Protein AF-A0A0V0UTC3-F1 (afdb_monomer_lite)

Secondary structure (DSSP, 8-state):
-HHHHHS--S--HHHHHHHHHHHHHHHHHTSS-HHHHHHHHHHHHHHHHT--SS------HHHHHHHHHHHHHHHHHHHHHHHHHHHHTT-HHHHHHHHHHHHHHHHHTGGG-S-HHHHHHHHHHHHHHHHHHHHHTT-HHHHHHHHHHHHHT--TT-HHHHHHHHHHHHHHHHT-S-HHHHHHHHHHHHHHGGGTTT--SHHHHHHHHHHHHHHHH--S---HHHHHHHHHHHHHHHHHHHHHH--TT-THHHHHHHHHHHHHH--S--S-THHHHHHHHHHHHHHHHHHHT--

Structure (mmCIF, N/CA/C/O backbone):
data_AF-A0A0V0UTC3-F1
#
_entry.id   AF-A0A0V0UTC3-F1
#
loop_
_atom_site.group_PDB
_atom_site.id
_atom_site.type_symbol
_atom_site.label_atom_id
_atom_site.label_alt_id
_atom_site.label_comp_id
_atom_site.label_asym_id
_atom_site.label_entity_id
_atom_site.label_seq_id
_atom_site.pdbx_PDB_ins_code
_atom_site.Cartn_x
_atom_site.Cartn_y
_atom_site.Cartn_z
_atom_site.occupancy
_atom_site.B_iso_or_equiv
_atom_site.auth_seq_id
_atom_site.auth_comp_id
_atom_site.auth_asym_id
_atom_site.auth_atom_id
_atom_site.pdbx_PDB_model_num
ATOM 1 N N . LEU A 1 1 ? 5.619 18.831 -18.303 1.00 48.72 1 LEU A N 1
ATOM 2 C CA . LEU A 1 1 ? 5.087 18.183 -19.528 1.00 48.72 1 LEU A CA 1
ATOM 3 C C . LEU A 1 1 ? 5.649 18.826 -20.796 1.00 48.72 1 LEU A C 1
ATOM 5 O O . LEU A 1 1 ? 6.278 18.120 -21.571 1.00 48.72 1 LEU A O 1
ATOM 9 N N . THR A 1 2 ? 5.525 20.143 -20.979 1.00 36.28 2 THR A N 1
ATOM 10 C CA . THR A 1 2 ? 6.063 20.860 -22.156 1.00 36.28 2 THR A CA 1
ATOM 11 C C . THR A 1 2 ? 7.598 20.949 -22.172 1.00 36.28 2 THR A C 1
ATOM 13 O O . THR A 1 2 ? 8.213 20.720 -23.206 1.00 36.28 2 THR A O 1
ATOM 16 N N . LEU A 1 3 ? 8.238 21.152 -21.013 1.00 37.53 3 LEU A N 1
ATOM 17 C CA . LEU A 1 3 ? 9.706 21.224 -20.890 1.00 37.53 3 LEU A CA 1
ATOM 18 C C . LEU A 1 3 ? 10.438 19.919 -21.260 1.00 37.53 3 LEU A C 1
ATOM 20 O O . LEU A 1 3 ? 11.561 19.967 -21.745 1.00 37.53 3 LEU A O 1
ATOM 24 N N . THR A 1 4 ? 9.799 18.754 -21.111 1.00 44.94 4 THR A N 1
ATOM 25 C CA . THR A 1 4 ? 10.405 17.456 -21.468 1.00 44.94 4 THR A CA 1
ATOM 26 C C . THR A 1 4 ? 10.371 17.189 -22.976 1.00 44.94 4 THR A C 1
ATOM 28 O O . THR A 1 4 ? 11.231 16.481 -23.483 1.00 44.94 4 THR A O 1
ATOM 31 N N . LYS A 1 5 ? 9.413 17.786 -23.704 1.00 44.94 5 LYS A N 1
ATOM 32 C CA . LYS A 1 5 ? 9.336 17.718 -25.174 1.00 44.94 5 LYS A CA 1
ATOM 33 C C . LYS A 1 5 ? 10.326 18.656 -25.871 1.00 44.94 5 LYS A C 1
ATOM 35 O O . LYS A 1 5 ? 10.657 18.414 -27.023 1.00 44.94 5 LYS A O 1
ATOM 40 N N . ILE A 1 6 ? 10.764 19.719 -25.194 1.00 42.28 6 ILE A N 1
ATOM 41 C CA . ILE A 1 6 ? 11.551 20.799 -25.808 1.00 42.28 6 ILE A CA 1
ATOM 42 C C . ILE A 1 6 ? 13.066 20.549 -25.730 1.00 42.28 6 ILE A C 1
ATOM 44 O O . ILE A 1 6 ? 13.800 21.125 -26.524 1.00 42.28 6 ILE A O 1
ATOM 48 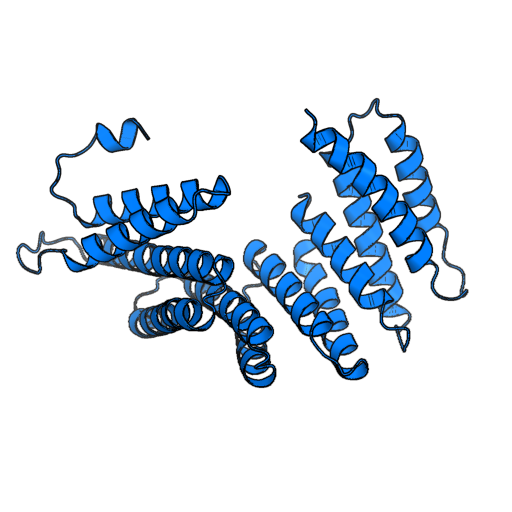N N . LEU A 1 7 ? 13.561 19.681 -24.837 1.00 38.34 7 LEU A N 1
ATOM 49 C CA . LEU A 1 7 ? 14.991 19.702 -24.507 1.00 38.34 7 LEU A CA 1
ATOM 50 C C . LEU A 1 7 ? 15.914 18.703 -25.215 1.00 38.34 7 LEU A C 1
ATOM 52 O O . LEU A 1 7 ? 17.083 19.042 -25.320 1.00 38.34 7 LEU A O 1
ATOM 56 N N . TYR A 1 8 ? 15.488 17.550 -25.751 1.00 46.03 8 TYR A N 1
ATOM 57 C CA . TYR A 1 8 ? 16.454 16.650 -26.414 1.00 46.03 8 TYR A CA 1
ATOM 58 C C . TYR A 1 8 ? 15.864 15.792 -27.537 1.00 46.03 8 TYR A C 1
ATOM 60 O O . TYR A 1 8 ? 14.824 15.152 -27.387 1.00 46.03 8 TYR A O 1
ATOM 68 N N . GLY A 1 9 ? 16.579 15.751 -28.665 1.00 41.28 9 GLY A N 1
ATOM 69 C CA . GLY A 1 9 ? 16.286 14.870 -29.789 1.00 41.28 9 GLY A CA 1
ATOM 70 C C . GLY A 1 9 ? 16.450 13.401 -29.403 1.00 41.28 9 GLY A C 1
ATOM 71 O O . GLY A 1 9 ? 17.549 12.982 -29.082 1.00 41.28 9 GLY A O 1
ATOM 72 N N . TYR A 1 10 ? 15.342 12.660 -29.403 1.00 46.03 10 TYR A N 1
ATOM 73 C CA . TYR A 1 10 ? 15.115 11.239 -29.739 1.00 46.03 10 TYR A CA 1
ATOM 74 C C . TYR A 1 10 ? 16.194 10.130 -29.582 1.00 46.03 10 TYR A C 1
ATOM 76 O O . TYR A 1 10 ? 15.932 9.014 -30.021 1.00 46.03 10 TYR A O 1
ATOM 84 N N . THR A 1 11 ? 17.351 10.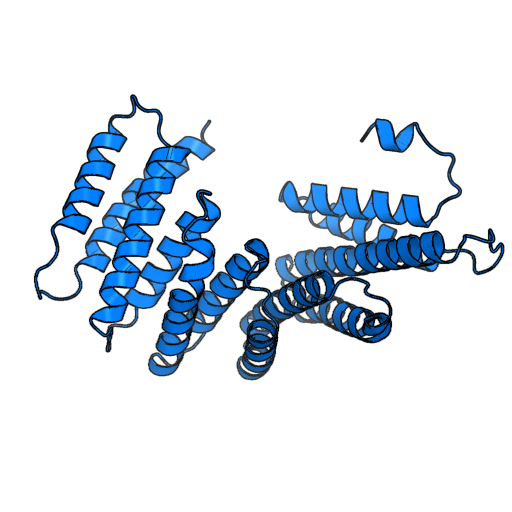317 -28.940 1.00 55.38 11 THR A N 1
ATOM 85 C CA . THR A 1 11 ? 18.435 9.306 -28.930 1.00 55.38 11 THR A CA 1
ATOM 86 C C . THR A 1 11 ? 18.783 8.726 -27.558 1.00 55.38 11 THR A C 1
ATOM 88 O O . THR A 1 11 ? 19.456 7.699 -27.500 1.00 55.38 11 THR A O 1
ATOM 91 N N . ASN A 1 12 ? 18.294 9.289 -26.446 1.00 73.06 12 ASN A N 1
ATOM 92 C CA . ASN A 1 12 ? 18.541 8.727 -25.112 1.00 73.06 12 ASN A CA 1
ATOM 93 C C . ASN A 1 12 ? 17.351 7.881 -24.624 1.00 73.06 12 ASN A C 1
ATOM 95 O O . ASN A 1 12 ? 16.388 8.390 -24.045 1.00 73.06 12 ASN A O 1
ATOM 99 N N . THR A 1 13 ? 17.428 6.565 -24.833 1.00 77.56 13 THR A N 1
ATOM 100 C CA . THR A 1 13 ? 16.394 5.604 -24.409 1.00 77.56 13 THR A CA 1
ATOM 101 C C . THR A 1 13 ? 16.192 5.562 -22.891 1.00 77.56 13 THR A C 1
ATOM 103 O O . THR A 1 13 ? 15.078 5.291 -22.446 1.00 77.56 13 THR A O 1
ATOM 106 N N . THR A 1 14 ? 17.207 5.904 -22.084 1.00 79.94 14 THR A N 1
ATOM 107 C CA . THR A 1 14 ? 17.044 6.026 -20.621 1.00 79.94 14 THR A CA 1
ATOM 108 C C . THR A 1 14 ? 16.115 7.192 -20.287 1.00 79.94 14 THR A C 1
ATOM 110 O O . THR A 1 14 ? 15.184 7.030 -19.502 1.00 79.94 14 THR A O 1
ATOM 113 N N . LEU A 1 15 ? 16.303 8.348 -20.931 1.00 81.38 15 LEU A N 1
ATOM 114 C CA . LEU A 1 15 ? 15.451 9.519 -20.712 1.00 81.38 15 LEU A CA 1
ATOM 115 C C . LEU A 1 15 ? 14.003 9.265 -21.157 1.00 81.38 15 LEU A C 1
ATOM 117 O O . LEU A 1 15 ? 13.067 9.655 -20.460 1.00 81.38 15 LEU A O 1
ATOM 121 N N . LEU A 1 16 ? 13.812 8.567 -22.281 1.00 85.56 16 LEU A N 1
ATOM 122 C CA . LEU A 1 16 ? 12.483 8.140 -22.730 1.00 85.56 16 LEU A CA 1
ATOM 123 C C . LEU A 1 16 ? 11.826 7.195 -21.716 1.00 85.56 16 LEU A C 1
ATOM 125 O O . LEU A 1 16 ? 10.659 7.385 -21.372 1.00 85.56 16 LEU A O 1
ATOM 129 N N . ALA A 1 17 ? 12.574 6.230 -21.175 1.00 90.38 17 ALA A N 1
ATOM 130 C CA . ALA A 1 17 ? 12.063 5.335 -20.142 1.00 90.38 17 ALA A CA 1
ATOM 131 C C . ALA A 1 17 ? 11.634 6.102 -18.878 1.00 90.38 17 ALA A C 1
ATOM 133 O O . ALA A 1 17 ? 10.538 5.880 -18.362 1.00 90.38 17 ALA A O 1
ATOM 134 N N . VAL A 1 18 ? 12.453 7.058 -18.424 1.00 90.50 18 VAL A N 1
ATOM 135 C CA . VAL A 1 18 ? 12.128 7.951 -17.298 1.00 90.50 18 VAL A CA 1
ATOM 136 C C . VAL A 1 18 ? 10.852 8.740 -17.586 1.00 90.50 18 VAL A C 1
ATOM 138 O O . VAL A 1 18 ? 9.951 8.776 -16.749 1.00 90.50 18 VAL A O 1
ATOM 141 N N . HIS A 1 19 ? 10.736 9.329 -18.779 1.00 90.69 19 HIS A N 1
ATOM 142 C CA . HIS A 1 19 ? 9.566 10.109 -19.173 1.00 90.69 19 HIS A CA 1
ATOM 143 C C . HIS A 1 19 ? 8.277 9.280 -19.132 1.00 90.69 19 HIS A C 1
ATOM 145 O O . HIS A 1 19 ? 7.287 9.694 -18.527 1.00 90.69 19 HIS A O 1
ATOM 151 N N . HIS A 1 20 ? 8.296 8.087 -19.726 1.00 94.12 20 HIS A N 1
ATOM 152 C CA . HIS A 1 20 ? 7.152 7.181 -19.707 1.00 94.12 20 HIS A CA 1
ATOM 153 C C . HIS A 1 20 ? 6.798 6.734 -18.280 1.00 94.12 20 HIS A C 1
ATOM 155 O O . HIS A 1 20 ? 5.624 6.744 -17.915 1.00 94.12 20 HIS A O 1
ATOM 161 N N . CYS A 1 21 ? 7.786 6.439 -17.435 1.00 95.19 21 CYS A N 1
ATOM 162 C CA . CYS A 1 21 ? 7.548 6.091 -16.033 1.00 95.19 21 CYS A CA 1
ATOM 163 C C . CYS A 1 21 ? 6.898 7.246 -15.250 1.00 95.19 21 CYS A C 1
ATOM 165 O O . CYS A 1 21 ? 5.941 7.039 -14.503 1.00 95.19 21 CYS A O 1
ATOM 167 N N . MET A 1 22 ? 7.345 8.486 -15.479 1.00 94.69 22 MET A N 1
ATOM 168 C CA . MET A 1 22 ? 6.729 9.677 -14.884 1.00 94.69 22 MET A CA 1
ATOM 169 C C . MET A 1 22 ? 5.272 9.858 -15.327 1.00 94.69 22 MET A C 1
ATOM 171 O O . MET A 1 22 ? 4.418 10.155 -14.491 1.00 94.69 22 MET A O 1
ATOM 175 N N . LEU A 1 23 ? 4.966 9.666 -16.615 1.00 93.81 23 LEU A N 1
ATOM 176 C CA . LEU A 1 23 ? 3.588 9.729 -17.116 1.00 93.81 23 LEU A CA 1
ATOM 177 C C . LEU A 1 23 ? 2.711 8.647 -16.483 1.00 93.81 23 LEU A C 1
ATOM 179 O O . LEU A 1 23 ? 1.618 8.954 -16.012 1.00 93.81 23 LEU A O 1
ATOM 183 N N . ALA A 1 24 ? 3.210 7.412 -16.391 1.00 95.44 24 ALA A N 1
ATOM 184 C CA . ALA A 1 24 ? 2.493 6.317 -15.747 1.00 95.44 24 ALA A CA 1
ATOM 185 C C . ALA A 1 24 ? 2.139 6.645 -14.285 1.00 95.44 24 ALA A C 1
ATOM 187 O O . ALA A 1 24 ? 0.997 6.440 -13.868 1.00 95.44 24 ALA A O 1
ATOM 188 N N . ARG A 1 25 ? 3.085 7.227 -13.533 1.00 94.00 25 ARG A N 1
ATOM 189 C CA . ARG A 1 25 ? 2.882 7.688 -12.150 1.00 94.00 25 ARG A CA 1
ATO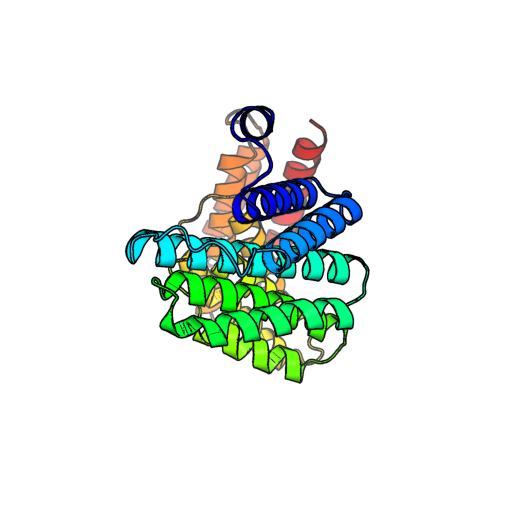M 190 C C . ARG A 1 25 ? 1.820 8.782 -12.051 1.00 94.00 25 ARG A C 1
ATOM 192 O O . ARG A 1 25 ? 0.986 8.743 -11.150 1.00 94.00 25 ARG A O 1
ATOM 199 N N . ILE A 1 26 ? 1.854 9.768 -12.950 1.00 92.38 26 ILE A N 1
ATOM 200 C CA . ILE A 1 26 ? 0.865 10.855 -12.977 1.00 92.38 26 ILE A CA 1
ATOM 201 C C . ILE A 1 26 ? -0.527 10.285 -13.255 1.00 92.38 26 ILE A C 1
ATOM 203 O O . ILE A 1 26 ? -1.455 10.563 -12.499 1.00 92.38 26 ILE A O 1
ATOM 207 N N . TYR A 1 27 ? -0.669 9.442 -14.279 1.00 92.75 27 TYR A N 1
ATOM 208 C CA . TYR A 1 27 ? -1.952 8.823 -14.611 1.00 92.75 27 TYR A CA 1
ATOM 209 C C . TYR A 1 27 ? -2.484 7.929 -13.495 1.00 92.75 27 TYR A C 1
ATOM 211 O O . TYR A 1 27 ? -3.679 7.964 -13.210 1.00 92.75 27 TYR A O 1
ATOM 219 N N . TRP A 1 28 ? -1.601 7.223 -12.787 1.00 93.00 28 TRP A N 1
ATOM 220 C CA . TRP A 1 28 ? -1.997 6.428 -11.628 1.00 93.00 28 TRP A CA 1
ATOM 221 C C . TRP A 1 28 ? -2.609 7.297 -10.522 1.00 93.00 28 TRP A C 1
ATOM 223 O O . TRP A 1 28 ? -3.646 6.956 -9.955 1.00 93.00 28 TRP A O 1
ATOM 233 N N . LYS A 1 29 ? -2.009 8.464 -10.254 1.00 89.62 29 LYS A N 1
ATOM 234 C CA . LYS A 1 29 ? -2.506 9.407 -9.241 1.00 89.62 29 LYS A CA 1
ATOM 235 C C . LYS A 1 29 ? -3.833 10.067 -9.614 1.00 89.62 29 LYS A C 1
ATOM 237 O O . LYS A 1 29 ? -4.601 10.393 -8.714 1.00 89.62 29 LYS A O 1
ATOM 242 N N . LEU A 1 30 ? -4.110 10.260 -10.904 1.00 86.38 30 LEU A N 1
ATOM 243 C CA . LEU A 1 30 ? -5.317 10.955 -11.366 1.00 86.38 30 LEU A CA 1
ATOM 244 C C . LEU A 1 30 ? -6.612 10.130 -11.243 1.00 86.38 30 LEU A C 1
ATOM 246 O O . LEU A 1 30 ? -7.679 10.707 -11.415 1.00 86.38 30 LEU A O 1
ATOM 250 N N . LYS A 1 31 ? -6.530 8.844 -10.851 1.00 70.38 31 LYS A N 1
ATOM 251 C CA . LYS A 1 31 ? -7.647 7.879 -10.732 1.00 70.38 31 LYS A CA 1
ATOM 252 C C . LYS A 1 31 ? -8.383 7.675 -12.081 1.00 70.38 31 LYS A C 1
ATOM 254 O O . LYS A 1 31 ? -8.480 8.568 -12.908 1.00 70.38 31 LYS A O 1
ATOM 259 N N . ASN A 1 32 ? -8.870 6.464 -12.360 1.00 73.56 32 ASN A N 1
ATOM 260 C CA . ASN A 1 32 ? -9.560 6.087 -13.619 1.00 73.56 32 ASN A CA 1
ATOM 261 C C . ASN A 1 32 ? -8.728 6.069 -14.924 1.00 73.56 32 ASN A C 1
ATOM 263 O O . ASN A 1 32 ? -9.299 5.884 -15.996 1.00 73.56 32 ASN A O 1
ATOM 267 N N . LEU A 1 33 ? -7.397 6.188 -14.869 1.00 86.81 33 LEU A N 1
ATOM 268 C CA . LEU A 1 33 ? -6.515 6.105 -16.050 1.00 86.81 33 LEU A CA 1
ATOM 269 C C . LEU A 1 33 ? -5.623 4.852 -16.039 1.00 86.81 33 LEU A C 1
ATOM 271 O O . LEU A 1 33 ? -4.476 4.877 -16.483 1.00 86.81 33 LEU A O 1
ATOM 275 N N . SER A 1 34 ? -6.152 3.736 -15.523 1.00 88.00 34 SER A N 1
ATOM 276 C CA . SER A 1 34 ? -5.403 2.485 -15.333 1.00 88.00 34 SER A CA 1
ATOM 277 C C . SER A 1 34 ? -4.799 1.934 -16.631 1.00 88.00 34 SER A C 1
ATOM 279 O O . SER A 1 34 ? -3.684 1.411 -16.615 1.00 88.00 34 SER A O 1
ATOM 281 N N . ASN A 1 35 ? -5.494 2.086 -17.764 1.00 91.25 35 ASN A N 1
ATOM 282 C CA . ASN A 1 35 ? -4.985 1.650 -19.068 1.00 91.25 35 ASN A CA 1
ATOM 283 C C . ASN A 1 35 ? -3.758 2.475 -19.482 1.00 91.25 35 ASN A C 1
ATOM 285 O O . ASN A 1 35 ? -2.705 1.906 -19.757 1.00 91.25 35 ASN A O 1
ATOM 289 N N . GLN A 1 36 ? -3.848 3.805 -19.401 1.00 94.12 36 GLN A N 1
ATOM 290 C CA . GLN A 1 36 ? -2.746 4.716 -19.712 1.00 94.12 36 GLN A CA 1
ATOM 291 C C . GLN A 1 36 ? -1.559 4.506 -18.766 1.00 94.12 36 GLN A C 1
ATOM 293 O O . GLN A 1 36 ? -0.410 4.496 -19.209 1.00 94.12 36 GLN A O 1
ATOM 298 N N . THR A 1 37 ? -1.810 4.280 -17.472 1.00 95.25 37 THR A N 1
ATOM 299 C CA . THR A 1 37 ? -0.761 3.887 -16.521 1.00 95.25 37 THR A CA 1
ATOM 300 C C . THR A 1 37 ? -0.029 2.637 -17.002 1.00 95.25 37 THR A C 1
ATOM 302 O O . THR A 1 37 ? 1.203 2.621 -17.030 1.00 95.25 37 THR A O 1
ATOM 305 N N . CYS A 1 38 ? -0.767 1.601 -17.410 1.00 94.94 38 CYS A N 1
ATOM 306 C CA . CYS A 1 38 ? -0.180 0.346 -17.866 1.00 94.94 38 CYS A CA 1
ATOM 307 C C . CYS A 1 38 ? 0.625 0.520 -19.160 1.00 94.94 38 CYS A C 1
ATOM 309 O O . CYS A 1 38 ? 1.747 0.022 -19.245 1.00 94.94 38 CYS A O 1
ATOM 311 N N . ASP A 1 39 ? 0.086 1.248 -20.138 1.00 95.69 39 ASP A N 1
ATOM 312 C CA . ASP A 1 39 ? 0.725 1.472 -21.438 1.00 95.69 39 ASP A CA 1
ATOM 313 C C . ASP A 1 39 ? 2.044 2.230 -21.285 1.00 95.69 39 ASP A C 1
ATOM 315 O O . ASP A 1 39 ? 3.083 1.800 -21.794 1.00 95.69 39 ASP A O 1
ATOM 319 N N . HIS A 1 40 ? 2.043 3.311 -20.502 1.00 96.56 40 HIS A N 1
ATOM 320 C CA . HIS A 1 40 ? 3.256 4.077 -20.247 1.00 96.56 40 HIS A CA 1
ATOM 321 C C . HIS A 1 40 ? 4.278 3.292 -19.414 1.00 96.56 40 HIS A C 1
ATOM 323 O O . HIS A 1 40 ? 5.463 3.316 -19.739 1.00 96.56 40 HIS A O 1
ATOM 329 N N . ALA A 1 41 ? 3.857 2.534 -18.400 1.00 96.94 41 ALA A N 1
ATOM 330 C CA . ALA A 1 41 ? 4.785 1.715 -17.621 1.00 96.94 41 ALA A CA 1
ATOM 331 C C . ALA A 1 41 ? 5.398 0.570 -18.457 1.00 96.94 41 ALA A C 1
ATOM 333 O O . ALA A 1 41 ? 6.589 0.276 -18.338 1.00 96.94 41 ALA A O 1
ATOM 334 N N . LYS A 1 42 ? 4.626 -0.051 -19.360 1.00 96.44 42 LYS A N 1
ATOM 335 C CA . LYS A 1 42 ? 5.141 -1.049 -20.315 1.00 96.44 42 LYS A CA 1
ATOM 336 C C . LYS A 1 42 ? 6.128 -0.429 -21.301 1.00 96.44 42 LYS A C 1
ATOM 338 O O . LYS A 1 42 ? 7.193 -1.003 -21.518 1.00 96.44 42 LYS A O 1
ATOM 343 N N . ALA A 1 43 ? 5.809 0.744 -21.847 1.00 94.56 43 ALA A N 1
ATOM 344 C CA . ALA A 1 43 ? 6.702 1.472 -22.743 1.00 94.56 43 ALA A CA 1
ATOM 345 C C . ALA A 1 43 ? 8.029 1.828 -22.053 1.00 94.56 43 ALA A C 1
ATOM 347 O O . ALA A 1 43 ? 9.093 1.620 -22.633 1.00 94.56 43 ALA A O 1
ATOM 348 N N . ALA A 1 44 ? 7.995 2.273 -20.791 1.00 94.31 44 ALA A N 1
ATOM 349 C CA . ALA A 1 44 ? 9.206 2.528 -20.011 1.00 94.31 44 ALA A CA 1
ATOM 350 C C . ALA A 1 44 ? 10.102 1.281 -19.909 1.00 94.31 44 ALA A C 1
ATOM 352 O O . ALA A 1 44 ? 11.295 1.353 -20.206 1.00 94.31 44 ALA A O 1
ATOM 353 N N . LEU A 1 45 ? 9.526 0.119 -19.575 1.00 94.75 45 LEU A N 1
ATOM 354 C CA . LEU A 1 45 ? 10.265 -1.148 -19.548 1.00 94.75 45 LEU A CA 1
ATOM 355 C C . LEU A 1 45 ? 10.817 -1.535 -20.926 1.00 94.75 45 LEU A C 1
ATOM 357 O O . LEU A 1 45 ? 11.941 -2.026 -21.014 1.00 94.75 45 LEU A O 1
ATOM 361 N N . GLN A 1 46 ? 10.059 -1.299 -21.997 1.00 92.69 46 GLN A N 1
ATOM 362 C CA . GLN A 1 46 ? 10.502 -1.578 -23.361 1.00 92.69 46 GLN A CA 1
ATOM 363 C C . GLN A 1 46 ? 11.710 -0.713 -23.746 1.00 92.69 46 GLN A C 1
ATOM 365 O O . GLN A 1 46 ? 12.698 -1.242 -24.253 1.00 92.69 46 GLN A O 1
ATOM 370 N N . TYR A 1 47 ? 11.698 0.586 -23.441 1.00 88.62 47 TYR A N 1
ATOM 371 C CA . TYR A 1 47 ? 12.839 1.464 -23.717 1.00 88.62 47 TYR A CA 1
ATOM 372 C C . TYR A 1 47 ? 14.104 1.064 -22.951 1.00 88.62 47 TYR A C 1
ATOM 374 O O . TYR A 1 47 ? 15.198 1.161 -23.505 1.00 88.62 47 TYR A O 1
ATOM 382 N N . LEU A 1 48 ? 13.968 0.531 -21.731 1.00 86.12 48 LEU A N 1
ATOM 383 C CA . LEU A 1 48 ? 15.102 -0.046 -21.003 1.00 86.12 48 LEU A CA 1
ATOM 384 C C . LEU A 1 48 ? 15.660 -1.310 -21.680 1.00 86.12 48 LEU A C 1
ATOM 386 O O . LEU A 1 48 ? 16.852 -1.575 -21.586 1.00 86.12 48 LEU A O 1
ATOM 390 N N . THR A 1 49 ? 14.840 -2.089 -22.391 1.00 81.62 49 THR A N 1
ATOM 391 C CA . THR A 1 49 ? 15.331 -3.251 -23.161 1.00 81.62 49 THR A CA 1
ATOM 392 C C . THR A 1 49 ? 15.947 -2.882 -24.511 1.00 81.62 49 THR A C 1
ATOM 394 O O . THR A 1 49 ? 16.747 -3.647 -25.039 1.00 81.62 49 THR A O 1
ATOM 397 N N . LEU A 1 50 ? 15.600 -1.712 -25.057 1.00 68.69 50 LEU A N 1
ATOM 398 C CA . LEU A 1 50 ? 16.100 -1.195 -26.336 1.00 68.69 50 LEU A CA 1
ATOM 399 C C . LEU A 1 50 ? 17.409 -0.400 -26.201 1.00 68.69 50 LEU A C 1
ATOM 401 O O . LEU A 1 50 ? 17.887 0.156 -27.189 1.00 68.69 50 LEU A O 1
ATOM 405 N N . LEU A 1 51 ? 17.987 -0.317 -24.997 1.00 60.84 51 LEU A N 1
ATOM 406 C CA . LEU A 1 51 ? 19.294 0.298 -24.779 1.00 60.84 51 LEU A CA 1
ATOM 407 C C . LEU A 1 51 ? 20.331 -0.370 -25.698 1.00 60.84 51 LEU A C 1
ATOM 409 O O . LEU A 1 51 ? 20.535 -1.584 -25.602 1.00 60.84 51 LEU A O 1
ATOM 413 N N . PRO A 1 52 ? 20.979 0.385 -26.603 1.00 51.06 52 PRO A N 1
ATOM 414 C CA . PRO A 1 52 ? 21.943 -0.200 -27.510 1.00 51.06 52 PRO A CA 1
ATOM 415 C C . PRO A 1 52 ? 23.104 -0.775 -26.696 1.00 51.06 52 PRO A C 1
ATOM 417 O O . PRO A 1 52 ? 23.803 -0.067 -25.979 1.00 51.06 52 PRO A O 1
ATOM 420 N N . THR A 1 53 ? 23.372 -2.068 -26.872 1.00 47.69 53 THR A N 1
ATOM 421 C CA . THR A 1 53 ? 24.602 -2.730 -26.405 1.00 47.69 53 THR A CA 1
ATOM 422 C C . THR A 1 53 ? 25.856 -2.218 -27.128 1.00 47.69 53 THR A C 1
ATOM 424 O O . THR A 1 53 ? 26.954 -2.719 -26.892 1.00 47.69 53 THR A O 1
ATOM 427 N N . LYS A 1 54 ? 25.717 -1.262 -28.056 1.00 38.38 54 LYS A N 1
ATOM 428 C CA . LYS A 1 54 ? 26.777 -0.782 -28.944 1.00 38.38 54 LYS A CA 1
ATOM 429 C C . LYS A 1 54 ? 26.825 0.741 -28.947 1.00 38.38 54 LYS A C 1
ATOM 431 O O . LYS A 1 54 ? 25.844 1.395 -29.276 1.00 38.38 54 LYS A O 1
ATOM 436 N N . GLY A 1 55 ? 28.000 1.262 -28.605 1.00 46.00 55 GLY A N 1
ATOM 437 C CA . GLY A 1 55 ? 28.266 2.687 -28.432 1.00 46.00 55 GLY A CA 1
ATOM 438 C C . GLY A 1 55 ? 28.412 3.051 -26.960 1.00 46.00 55 GLY A C 1
ATOM 439 O O . GLY A 1 55 ? 27.639 3.850 -26.447 1.00 46.00 55 GLY A O 1
ATOM 440 N N . LYS A 1 56 ? 29.389 2.447 -26.265 1.00 48.50 56 LYS A N 1
ATOM 441 C CA . LYS A 1 56 ? 29.844 2.960 -24.968 1.00 48.50 56 LYS A CA 1
ATOM 442 C C . LYS A 1 56 ? 30.381 4.373 -25.207 1.00 48.50 56 LYS A C 1
ATOM 444 O O . LYS A 1 56 ? 31.546 4.529 -25.561 1.00 48.50 56 LYS A O 1
ATOM 449 N N . LEU A 1 57 ? 29.546 5.391 -25.012 1.00 54.00 57 LEU A N 1
ATOM 450 C CA . LEU A 1 57 ? 30.056 6.633 -24.446 1.00 54.00 57 LEU A CA 1
ATOM 451 C C . LEU A 1 57 ? 30.826 6.195 -23.198 1.00 54.00 57 LEU A C 1
ATOM 453 O O . LEU A 1 57 ? 30.272 5.480 -22.360 1.00 54.00 57 LEU A O 1
ATOM 457 N N . GLN A 1 58 ? 32.129 6.472 -23.153 1.00 57.53 58 GLN A N 1
ATOM 458 C CA . GLN A 1 58 ? 32.931 6.220 -21.961 1.00 57.53 58 GLN A CA 1
ATOM 459 C C . GLN A 1 58 ? 32.473 7.219 -20.902 1.00 57.53 58 GLN A C 1
ATOM 461 O O . GLN A 1 58 ? 33.073 8.273 -20.736 1.00 57.53 58 GLN A O 1
ATOM 466 N N . LEU A 1 59 ? 31.352 6.903 -20.258 1.00 64.50 59 LEU A N 1
ATOM 467 C CA . LEU A 1 59 ? 30.936 7.555 -19.033 1.00 64.50 59 LEU A CA 1
ATOM 468 C C . LEU A 1 59 ? 31.994 7.260 -17.984 1.00 64.50 59 LEU A C 1
ATOM 470 O O . LEU A 1 59 ? 32.567 6.158 -17.948 1.00 64.50 59 LEU A O 1
ATOM 474 N N . ASP A 1 60 ? 32.247 8.235 -17.125 1.00 77.00 60 ASP A N 1
ATOM 475 C CA . ASP A 1 60 ? 33.060 7.951 -15.961 1.00 77.00 60 ASP A CA 1
ATOM 476 C C . ASP A 1 60 ? 32.335 6.949 -15.038 1.00 77.00 60 ASP A C 1
ATOM 478 O O . ASP A 1 60 ? 31.153 6.607 -15.190 1.00 77.00 60 ASP A O 1
ATOM 482 N N . LYS A 1 61 ? 33.068 6.409 -14.064 1.00 78.62 61 LYS A N 1
ATOM 483 C CA . LYS A 1 61 ? 32.523 5.387 -13.166 1.00 78.62 61 LYS A CA 1
ATOM 484 C C . LYS A 1 61 ? 31.338 5.908 -12.339 1.00 78.62 61 LYS A C 1
ATOM 486 O O . LYS A 1 61 ? 30.472 5.109 -11.989 1.00 78.62 61 LYS A O 1
ATOM 491 N N . SER A 1 62 ? 31.305 7.200 -12.013 1.00 79.19 62 SER A N 1
ATOM 492 C CA . SER A 1 62 ? 30.243 7.820 -11.217 1.00 79.19 62 SER A CA 1
ATOM 493 C C . SER A 1 62 ? 28.960 7.956 -12.037 1.00 79.19 62 SER A C 1
ATOM 495 O O . SER A 1 62 ? 27.906 7.480 -11.616 1.00 79.19 62 SER A O 1
ATOM 497 N N . GLU A 1 63 ? 29.068 8.502 -13.246 1.00 76.25 63 GLU A N 1
ATOM 498 C CA . GLU A 1 63 ? 27.973 8.653 -14.206 1.00 76.25 63 GLU A CA 1
ATOM 499 C C . GLU A 1 63 ? 27.358 7.297 -14.573 1.00 76.25 63 GLU A C 1
ATOM 501 O O . GLU A 1 63 ? 26.136 7.149 -14.646 1.00 76.25 63 GLU A O 1
ATOM 506 N N . GLN A 1 64 ? 28.187 6.261 -14.728 1.00 76.69 64 GLN A N 1
ATOM 507 C CA . GLN A 1 64 ? 27.704 4.907 -14.991 1.00 76.69 64 GLN A CA 1
ATOM 508 C C . GLN A 1 64 ? 26.908 4.327 -13.809 1.00 76.69 64 GLN A C 1
ATOM 510 O O . GLN A 1 64 ? 25.913 3.627 -14.021 1.00 76.69 64 GLN A O 1
ATOM 515 N N . ILE A 1 65 ? 27.335 4.585 -12.567 1.00 78.88 65 ILE A N 1
ATOM 516 C CA . ILE A 1 65 ? 26.611 4.150 -11.361 1.00 78.88 65 ILE A CA 1
ATOM 517 C C . ILE A 1 65 ? 25.264 4.869 -11.273 1.00 78.88 65 ILE A C 1
ATOM 519 O O . ILE A 1 65 ? 24.242 4.219 -11.045 1.00 78.88 65 ILE A O 1
ATOM 523 N N . GLU A 1 66 ? 25.247 6.182 -11.495 1.00 79.94 66 GLU A N 1
ATOM 524 C CA . GLU A 1 66 ? 24.028 6.988 -11.462 1.00 79.94 66 GLU A CA 1
ATOM 525 C C . GLU A 1 66 ? 23.028 6.546 -12.538 1.00 79.94 66 GLU A C 1
ATOM 527 O O . GLU A 1 66 ? 21.855 6.303 -12.237 1.00 79.94 66 GLU A O 1
ATOM 532 N N . GLN A 1 67 ? 23.495 6.331 -13.770 1.00 79.88 67 GLN A N 1
ATOM 533 C CA . GLN A 1 67 ? 22.654 5.842 -14.858 1.00 79.88 67 GLN A CA 1
ATOM 534 C C . GLN A 1 67 ? 22.064 4.459 -14.544 1.00 79.88 67 GLN A C 1
ATOM 536 O O . GLN A 1 67 ? 20.864 4.239 -14.728 1.00 79.88 67 GLN A O 1
ATOM 541 N N . ASN A 1 68 ? 22.875 3.529 -14.029 1.00 81.38 68 ASN A N 1
ATOM 542 C CA . ASN A 1 68 ? 22.406 2.196 -13.642 1.00 81.38 68 ASN A CA 1
ATOM 543 C C . ASN A 1 68 ? 21.352 2.271 -12.528 1.00 81.38 68 ASN A C 1
ATOM 545 O O . ASN A 1 68 ? 20.355 1.545 -12.564 1.00 81.38 68 ASN A O 1
ATOM 549 N N . LEU A 1 69 ? 21.543 3.164 -11.553 1.00 84.06 69 LEU A N 1
ATOM 550 C CA . LEU A 1 69 ? 20.584 3.385 -10.476 1.00 84.06 69 LEU A CA 1
ATOM 551 C C . LEU A 1 69 ? 19.268 3.966 -11.004 1.00 84.06 69 LEU A C 1
ATOM 553 O O . LEU A 1 69 ? 18.190 3.527 -10.599 1.00 84.06 69 LEU A O 1
ATOM 557 N N . GLN A 1 70 ? 19.339 4.919 -11.933 1.00 86.56 70 GLN A N 1
ATOM 558 C CA . GLN A 1 70 ? 18.163 5.506 -12.568 1.00 86.56 70 GLN A CA 1
ATOM 559 C C . GLN A 1 70 ? 17.377 4.457 -13.362 1.00 86.56 70 GLN A C 1
ATOM 561 O O . GLN A 1 70 ? 16.162 4.348 -13.200 1.00 86.56 70 GLN A O 1
ATOM 566 N N . GLN A 1 71 ? 18.061 3.640 -14.166 1.00 87.31 71 GLN A N 1
ATOM 567 C CA . GLN A 1 71 ? 17.437 2.551 -14.921 1.00 87.31 71 GLN A CA 1
ATOM 568 C C . GLN A 1 71 ? 16.786 1.518 -13.996 1.00 87.31 71 GLN A C 1
ATOM 570 O O . GLN A 1 71 ? 15.659 1.086 -14.251 1.00 87.31 71 GLN A O 1
ATOM 575 N N . LEU A 1 72 ? 17.457 1.156 -12.898 1.00 89.75 72 LEU A N 1
ATOM 576 C CA . LEU A 1 72 ? 16.902 0.259 -11.889 1.00 89.75 72 LEU A CA 1
ATOM 577 C C . LEU A 1 72 ? 15.631 0.847 -11.266 1.00 89.75 72 LEU A C 1
ATOM 579 O O . LEU A 1 72 ? 14.616 0.158 -11.210 1.00 89.75 72 LEU A O 1
ATOM 583 N N . ASN A 1 73 ? 15.654 2.115 -10.853 1.00 91.06 73 ASN A N 1
ATOM 584 C CA . ASN A 1 73 ? 14.485 2.778 -10.273 1.00 91.06 73 ASN A CA 1
ATOM 585 C C . ASN A 1 73 ? 13.306 2.835 -11.252 1.00 91.06 73 ASN A C 1
ATOM 587 O O . ASN A 1 73 ? 12.193 2.478 -10.874 1.00 91.06 73 ASN A O 1
ATOM 591 N N . VAL A 1 74 ? 13.548 3.197 -12.517 1.00 92.94 74 VAL A N 1
ATOM 592 C CA . VAL A 1 74 ? 12.509 3.203 -13.562 1.00 92.94 74 VAL A CA 1
ATOM 593 C C . VAL A 1 74 ? 11.917 1.809 -13.760 1.00 92.94 74 VAL A C 1
ATOM 595 O O . VAL A 1 74 ? 10.698 1.669 -13.878 1.00 92.94 74 VAL A O 1
ATOM 598 N N . ALA A 1 75 ? 12.751 0.766 -13.769 1.00 94.81 75 ALA A N 1
ATOM 599 C CA . ALA A 1 75 ? 12.281 -0.605 -13.918 1.00 94.81 75 ALA A CA 1
ATOM 600 C C . ALA A 1 75 ? 11.407 -1.052 -12.737 1.00 94.81 75 ALA A C 1
ATOM 602 O O . ALA A 1 75 ? 10.336 -1.624 -12.951 1.00 94.81 75 ALA A O 1
ATOM 603 N N . LEU A 1 76 ? 11.849 -0.792 -11.503 1.00 95.75 76 LEU A N 1
ATOM 604 C CA . LEU A 1 76 ? 11.117 -1.160 -10.290 1.00 95.75 76 LEU A CA 1
ATOM 605 C C . LEU A 1 76 ? 9.780 -0.420 -10.214 1.00 95.75 76 LEU A C 1
ATOM 607 O O . LEU A 1 76 ? 8.742 -1.054 -10.033 1.00 95.75 76 LEU A O 1
ATOM 611 N N . GLU A 1 77 ? 9.783 0.892 -10.439 1.00 96.38 77 GLU A N 1
ATOM 612 C CA . GLU A 1 77 ? 8.568 1.702 -10.404 1.00 96.38 77 GLU A CA 1
ATOM 613 C C . GLU A 1 77 ? 7.578 1.308 -11.507 1.00 96.38 77 GLU A C 1
ATOM 615 O O . GLU A 1 77 ? 6.386 1.149 -11.247 1.00 96.38 77 GLU A O 1
ATOM 620 N N . SER A 1 78 ? 8.056 1.058 -12.727 1.00 97.62 78 SER A N 1
ATOM 621 C CA . SER A 1 78 ? 7.187 0.602 -13.816 1.00 97.62 78 SER A CA 1
ATOM 622 C C . SER A 1 78 ? 6.547 -0.755 -13.499 1.00 97.62 78 SER A C 1
ATOM 624 O O . SER A 1 78 ? 5.358 -0.951 -13.744 1.00 97.62 78 SER A O 1
ATOM 626 N N . MET A 1 79 ? 7.297 -1.694 -12.906 1.00 98.25 79 MET A N 1
ATOM 627 C CA . MET A 1 79 ? 6.735 -2.976 -12.457 1.00 98.25 79 MET A CA 1
ATOM 628 C C . MET A 1 79 ? 5.741 -2.806 -11.303 1.00 98.25 79 MET A C 1
ATOM 630 O O . MET A 1 79 ? 4.738 -3.521 -11.277 1.00 98.25 79 MET A O 1
ATOM 634 N N . LEU A 1 80 ? 5.985 -1.866 -10.380 1.00 97.44 80 LEU A N 1
ATOM 635 C CA . LEU A 1 80 ? 5.040 -1.519 -9.318 1.00 97.44 80 LEU A CA 1
ATOM 636 C C . LEU A 1 80 ? 3.712 -1.041 -9.917 1.00 97.44 80 LEU A C 1
ATOM 638 O O . LEU A 1 80 ? 2.668 -1.609 -9.613 1.00 97.44 80 LEU A O 1
ATOM 642 N N . LEU A 1 81 ? 3.763 -0.057 -10.816 1.00 97.25 81 LEU A N 1
ATOM 643 C CA . LEU A 1 81 ? 2.579 0.548 -11.429 1.00 97.25 81 LEU A CA 1
ATOM 644 C C . LEU A 1 81 ? 1.774 -0.464 -12.253 1.00 97.25 81 LEU A C 1
ATOM 646 O O . LEU A 1 81 ? 0.553 -0.532 -12.124 1.00 97.25 81 LEU A O 1
ATOM 650 N N . ILE A 1 82 ? 2.439 -1.305 -13.056 1.00 97.81 82 ILE A N 1
ATOM 651 C CA . ILE A 1 82 ? 1.747 -2.377 -13.790 1.00 97.81 82 ILE A CA 1
ATOM 652 C C . ILE A 1 82 ? 1.093 -3.347 -12.806 1.00 97.81 82 ILE A C 1
ATOM 654 O O . ILE A 1 82 ? -0.075 -3.695 -12.974 1.00 97.81 82 ILE A O 1
ATOM 658 N N . GLY A 1 83 ? 1.822 -3.779 -11.774 1.00 97.56 83 GLY A N 1
ATOM 659 C CA . GLY A 1 83 ? 1.291 -4.701 -10.777 1.00 97.56 83 GLY A CA 1
ATOM 660 C C . GLY A 1 83 ? 0.086 -4.126 -10.027 1.00 97.56 83 GLY A C 1
ATOM 661 O O . GLY A 1 83 ? -0.893 -4.845 -9.826 1.00 97.56 83 GLY A O 1
ATOM 662 N N . GLN A 1 84 ? 0.103 -2.839 -9.682 1.00 95.62 84 GLN A N 1
ATOM 663 C CA . GLN A 1 84 ? -1.019 -2.146 -9.043 1.00 95.62 84 GLN A CA 1
ATOM 664 C C . GLN A 1 84 ? -2.244 -2.059 -9.964 1.00 95.62 84 GLN A C 1
ATOM 666 O O . GLN A 1 84 ? -3.353 -2.361 -9.528 1.00 95.62 84 GLN A O 1
ATOM 671 N N . VAL A 1 85 ? -2.054 -1.764 -11.254 1.00 96.06 85 VAL A N 1
ATOM 672 C CA . VAL A 1 85 ? -3.147 -1.816 -12.242 1.00 96.06 85 VAL A CA 1
ATOM 673 C C . VAL A 1 85 ? -3.742 -3.225 -12.332 1.00 96.06 85 VAL A C 1
ATOM 675 O O . VAL A 1 85 ? -4.963 -3.395 -12.296 1.00 96.06 85 VAL A O 1
ATOM 678 N N . GLN A 1 86 ? -2.900 -4.261 -12.386 1.00 96.50 86 GLN A N 1
ATOM 679 C CA . GLN A 1 86 ? -3.392 -5.640 -12.424 1.00 96.50 86 GLN A CA 1
ATOM 680 C C . GLN A 1 86 ? -4.137 -6.029 -11.147 1.00 96.50 86 GLN A C 1
ATOM 682 O O . GLN A 1 86 ? -5.160 -6.706 -11.224 1.00 96.50 86 GLN A O 1
ATOM 687 N N . HIS A 1 87 ? -3.682 -5.559 -9.983 1.00 94.75 87 HIS A N 1
ATOM 688 C CA . HIS A 1 87 ? -4.408 -5.725 -8.727 1.00 94.75 87 HIS A CA 1
ATOM 689 C C . HIS A 1 87 ? -5.805 -5.104 -8.813 1.00 94.75 87 HIS A C 1
ATOM 691 O O . HIS A 1 87 ? -6.785 -5.773 -8.488 1.00 94.75 87 HIS A O 1
ATOM 697 N N . THR A 1 88 ? -5.915 -3.852 -9.276 1.00 93.25 88 THR A N 1
ATOM 698 C CA . THR A 1 88 ? -7.217 -3.170 -9.388 1.00 93.25 88 THR A CA 1
ATOM 699 C C . THR A 1 88 ? -8.170 -3.868 -10.350 1.00 93.25 88 THR A C 1
ATOM 701 O O . THR A 1 88 ? -9.375 -3.860 -10.126 1.00 93.25 88 THR A O 1
ATOM 704 N N . ASN A 1 89 ? -7.633 -4.550 -11.362 1.00 93.94 89 ASN A N 1
ATOM 705 C CA . ASN A 1 89 ? -8.407 -5.346 -12.312 1.00 93.94 89 ASN A CA 1
ATOM 706 C C . ASN A 1 89 ? -8.754 -6.757 -11.789 1.00 93.94 89 ASN A C 1
ATOM 708 O O . ASN A 1 89 ? -9.243 -7.587 -12.552 1.00 93.94 89 ASN A O 1
ATOM 712 N N . GLY A 1 90 ? -8.448 -7.077 -10.525 1.00 95.44 90 GLY A N 1
ATOM 713 C CA . GLY A 1 90 ? -8.664 -8.404 -9.934 1.00 95.44 90 GLY A CA 1
ATOM 714 C C . GLY A 1 90 ? -7.670 -9.478 -10.397 1.00 95.44 90 GLY A C 1
ATOM 715 O O . GLY A 1 90 ? -7.777 -10.642 -10.010 1.00 95.44 90 GLY A O 1
ATOM 716 N N . GLN A 1 91 ? -6.664 -9.118 -11.197 1.00 97.06 91 GLN A N 1
ATOM 717 C CA . GLN A 1 91 ? -5.663 -10.034 -11.747 1.00 97.06 91 GLN A CA 1
ATOM 718 C C . GLN A 1 91 ? -4.498 -10.238 -10.763 1.00 97.06 91 GLN A C 1
ATOM 720 O O . GLN A 1 91 ? -3.332 -9.974 -11.065 1.00 97.06 91 GLN A O 1
ATOM 725 N N . TYR A 1 92 ? -4.797 -10.729 -9.557 1.00 97.19 92 TYR A N 1
ATOM 726 C CA . TYR A 1 92 ? -3.830 -10.822 -8.450 1.00 97.19 92 TYR A CA 1
ATOM 727 C C . TYR A 1 92 ? -2.622 -11.726 -8.749 1.00 97.19 92 TYR A C 1
ATOM 729 O O . TYR A 1 92 ? -1.506 -11.465 -8.296 1.00 97.19 92 TYR A O 1
ATOM 737 N N . ALA A 1 93 ? -2.819 -12.797 -9.524 1.00 95.75 93 ALA A N 1
ATOM 738 C CA . ALA A 1 93 ? -1.731 -13.690 -9.920 1.00 95.75 93 ALA A CA 1
ATOM 739 C C . ALA A 1 93 ? -0.746 -12.999 -10.877 1.00 95.75 93 ALA A C 1
ATOM 741 O O . ALA A 1 93 ? 0.467 -13.123 -10.696 1.00 95.75 93 ALA A O 1
ATOM 742 N N . GLU A 1 94 ? -1.263 -12.246 -11.850 1.00 96.25 94 GLU A N 1
ATOM 743 C CA . GLU A 1 94 ? -0.454 -11.485 -12.804 1.00 96.25 94 GLU A CA 1
ATOM 744 C C . GLU A 1 94 ? 0.251 -10.317 -12.109 1.00 96.25 94 GLU A C 1
ATOM 746 O O . GLU A 1 94 ? 1.459 -10.145 -12.254 1.00 96.25 94 GLU A O 1
ATOM 751 N N . SER A 1 95 ? -0.465 -9.596 -11.244 1.00 97.69 95 SER A N 1
ATOM 752 C CA . SER A 1 95 ? 0.097 -8.569 -10.363 1.00 97.69 95 SER A CA 1
ATOM 753 C C . SER A 1 95 ? 1.317 -9.090 -9.583 1.00 97.69 95 SER A C 1
ATOM 755 O O . SER A 1 95 ? 2.412 -8.524 -9.646 1.00 97.69 95 SER A O 1
ATOM 757 N N . ASN A 1 96 ? 1.187 -10.265 -8.956 1.00 97.62 96 ASN A N 1
ATOM 758 C CA . ASN A 1 96 ? 2.286 -10.911 -8.240 1.00 97.62 96 ASN A CA 1
ATOM 759 C C . ASN A 1 96 ? 3.481 -11.292 -9.126 1.00 97.62 96 ASN A C 1
ATOM 761 O O . ASN A 1 96 ? 4.605 -11.336 -8.617 1.00 97.62 96 ASN A O 1
ATOM 765 N N . ARG A 1 97 ? 3.294 -11.577 -10.423 1.00 97.19 97 ARG A N 1
ATOM 766 C CA . ARG A 1 97 ? 4.422 -11.853 -11.331 1.00 97.19 97 ARG A CA 1
ATOM 767 C C . ARG A 1 97 ? 5.315 -10.624 -11.478 1.00 97.19 97 ARG A C 1
ATOM 769 O O . ARG A 1 97 ? 6.535 -10.764 -11.384 1.00 97.19 97 ARG A O 1
ATOM 776 N N . PHE A 1 98 ? 4.730 -9.434 -11.625 1.00 98.00 98 PHE A N 1
ATOM 777 C CA . PHE A 1 98 ? 5.486 -8.181 -11.708 1.00 98.00 98 PHE A CA 1
ATOM 778 C C . PHE A 1 98 ? 6.237 -7.881 -10.409 1.00 98.00 98 PHE A C 1
ATOM 780 O O . PHE A 1 98 ? 7.448 -7.666 -10.447 1.00 98.00 98 PHE A O 1
ATOM 787 N N . PHE A 1 99 ? 5.574 -7.971 -9.253 1.00 98.12 99 PHE A N 1
ATOM 788 C CA . PHE A 1 99 ? 6.226 -7.703 -7.965 1.00 98.12 99 PHE A CA 1
ATOM 789 C C . PHE A 1 99 ? 7.350 -8.697 -7.650 1.00 98.12 99 PHE A C 1
ATOM 791 O O . PHE A 1 99 ? 8.435 -8.305 -7.220 1.00 98.12 99 PHE A O 1
ATOM 798 N N . LYS A 1 100 ? 7.155 -9.995 -7.922 1.00 96.44 100 LYS A N 1
ATOM 799 C CA . LYS A 1 100 ? 8.212 -11.004 -7.736 1.00 96.44 100 LYS A CA 1
ATOM 800 C C . LYS A 1 100 ? 9.392 -10.776 -8.679 1.00 96.44 100 LYS A C 1
ATOM 802 O O . LYS A 1 100 ? 10.538 -10.916 -8.254 1.00 96.44 100 LYS A O 1
ATOM 807 N N . ARG A 1 101 ? 9.134 -10.399 -9.936 1.00 96.25 101 ARG A N 1
ATOM 808 C CA . ARG A 1 101 ? 10.189 -10.042 -10.896 1.00 96.25 101 ARG A CA 1
ATOM 809 C C . 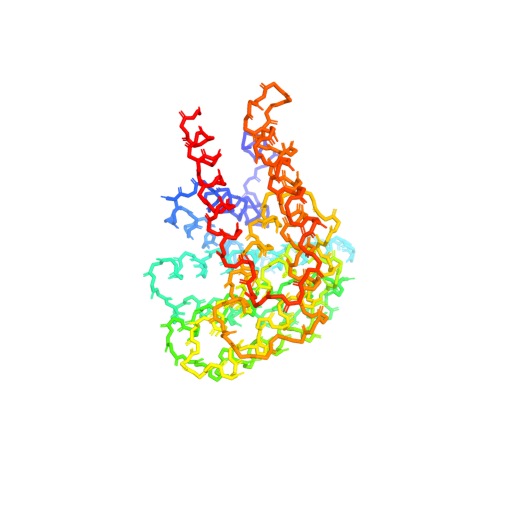ARG A 1 101 ? 10.978 -8.819 -10.425 1.00 96.25 101 ARG A C 1
ATOM 811 O O . ARG A 1 101 ? 12.206 -8.850 -10.491 1.00 96.25 101 ARG A O 1
ATOM 818 N N . ALA A 1 102 ? 10.304 -7.806 -9.885 1.00 96.00 102 ALA A N 1
ATOM 819 C CA . ALA A 1 102 ? 10.947 -6.627 -9.313 1.00 96.00 102 ALA A CA 1
ATOM 820 C C . ALA A 1 102 ? 11.833 -6.984 -8.106 1.00 96.00 102 ALA A C 1
ATOM 822 O O . ALA A 1 102 ? 12.989 -6.572 -8.046 1.00 96.00 102 ALA A O 1
ATOM 823 N N . LEU A 1 103 ? 11.361 -7.850 -7.200 1.00 94.31 103 LEU A N 1
ATOM 824 C CA . LEU A 1 103 ? 12.169 -8.349 -6.079 1.00 94.31 103 LEU A CA 1
ATOM 825 C C . LEU A 1 103 ? 13.418 -9.120 -6.541 1.00 94.31 103 LEU A C 1
ATOM 827 O O . LEU A 1 103 ? 14.482 -8.984 -5.935 1.00 94.31 103 LEU A O 1
ATOM 831 N N . ILE A 1 104 ? 13.320 -9.928 -7.604 1.00 93.62 104 ILE A N 1
ATOM 832 C CA . ILE A 1 104 ? 14.479 -10.626 -8.188 1.00 93.62 104 ILE A CA 1
ATOM 833 C C . ILE A 1 104 ? 15.474 -9.616 -8.768 1.00 93.62 104 ILE A C 1
ATOM 835 O O . ILE A 1 104 ? 16.677 -9.742 -8.529 1.00 93.62 104 ILE A O 1
ATOM 839 N N . LEU A 1 105 ? 14.984 -8.612 -9.500 1.00 92.12 105 LEU A N 1
ATOM 840 C CA . LEU A 1 105 ? 15.815 -7.554 -10.071 1.00 92.12 105 LEU A CA 1
ATOM 841 C C . LEU A 1 105 ? 16.556 -6.771 -8.979 1.00 92.12 105 LEU A C 1
ATOM 843 O O . LEU A 1 105 ? 17.761 -6.553 -9.095 1.00 92.12 105 LEU A O 1
ATOM 847 N N . LEU A 1 106 ? 15.860 -6.421 -7.898 1.00 90.56 106 LEU A N 1
ATOM 848 C CA . LEU A 1 106 ? 16.435 -5.713 -6.759 1.00 90.56 106 LEU A CA 1
ATOM 849 C C . LEU A 1 106 ? 17.531 -6.539 -6.070 1.00 90.56 106 LEU A C 1
ATOM 851 O O . LEU A 1 106 ? 18.615 -6.025 -5.810 1.00 90.56 106 LEU A O 1
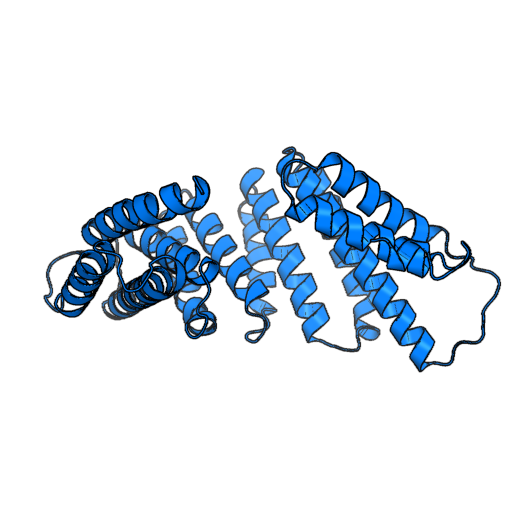ATOM 855 N N . ARG A 1 107 ? 17.301 -7.841 -5.839 1.00 88.25 107 ARG A N 1
ATOM 856 C CA . ARG A 1 107 ? 18.313 -8.739 -5.247 1.00 88.25 107 ARG A CA 1
ATOM 857 C C . ARG A 1 107 ? 19.565 -8.857 -6.109 1.00 88.25 107 ARG A C 1
ATOM 859 O O . ARG A 1 107 ? 20.666 -8.829 -5.571 1.00 88.25 107 ARG A O 1
ATOM 866 N N . ARG A 1 108 ? 19.404 -8.969 -7.432 1.00 86.94 108 ARG A N 1
ATOM 867 C CA . ARG A 1 108 ? 20.530 -9.052 -8.379 1.00 86.94 108 ARG A CA 1
ATOM 868 C C . ARG A 1 108 ? 21.381 -7.784 -8.406 1.00 86.94 108 ARG A C 1
ATOM 870 O O . ARG A 1 108 ? 22.561 -7.870 -8.709 1.00 86.94 108 ARG A O 1
ATOM 877 N N . ASN A 1 109 ? 20.796 -6.637 -8.067 1.00 83.06 109 ASN A N 1
ATOM 878 C CA . ASN A 1 109 ? 21.480 -5.346 -8.046 1.00 83.06 109 ASN A CA 1
ATOM 879 C C . ASN A 1 109 ? 21.832 -4.871 -6.629 1.00 83.06 109 ASN A C 1
ATOM 881 O O . ASN A 1 109 ? 22.217 -3.718 -6.462 1.00 83.06 109 ASN A O 1
ATOM 885 N N . LYS A 1 110 ? 21.733 -5.733 -5.604 1.00 75.19 110 LYS A N 1
ATOM 886 C CA . LYS A 1 110 ? 21.942 -5.334 -4.203 1.00 75.19 110 LYS A CA 1
ATOM 887 C C . LYS A 1 110 ? 23.324 -4.716 -3.962 1.00 75.19 110 LYS A C 1
ATOM 889 O O . LYS A 1 110 ? 23.417 -3.730 -3.246 1.00 75.19 110 LYS A O 1
ATOM 894 N N . SER A 1 111 ? 24.371 -5.259 -4.584 1.00 67.62 111 SER A N 1
ATOM 895 C CA . SER A 1 111 ? 25.744 -4.734 -4.493 1.00 67.62 111 SER A CA 1
ATOM 896 C C . SER A 1 111 ? 25.930 -3.367 -5.157 1.00 67.62 111 SER A C 1
ATOM 898 O O . SER A 1 111 ? 26.905 -2.685 -4.872 1.00 67.62 111 SER A O 1
ATOM 900 N N . ASN A 1 112 ? 25.014 -2.985 -6.050 1.00 63.34 112 ASN A N 1
ATOM 901 C CA . ASN A 1 112 ? 25.087 -1.765 -6.852 1.00 63.34 112 ASN A CA 1
ATOM 902 C C . ASN A 1 112 ? 24.166 -0.662 -6.314 1.00 63.34 112 ASN A C 1
ATOM 904 O O . ASN A 1 112 ? 24.140 0.429 -6.876 1.00 63.34 112 ASN A O 1
ATOM 908 N N . LEU A 1 113 ? 23.384 -0.939 -5.265 1.00 67.75 113 LEU A N 1
ATOM 909 C CA . LEU A 1 113 ? 22.564 0.067 -4.603 1.00 67.75 113 LEU A CA 1
ATOM 910 C C . LEU A 1 113 ? 23.477 0.881 -3.680 1.00 67.75 113 LEU A C 1
ATOM 912 O O . LEU A 1 113 ? 23.951 0.340 -2.683 1.00 67.75 113 LEU A O 1
ATOM 916 N N . PRO A 1 114 ? 23.706 2.175 -3.959 1.00 62.59 114 PRO A N 1
ATOM 917 C CA . PRO A 1 114 ? 24.561 3.008 -3.116 1.00 62.59 114 PRO A CA 1
ATOM 918 C C . PRO A 1 114 ? 23.922 3.301 -1.752 1.00 62.59 114 PRO A C 1
ATOM 920 O O . PRO A 1 114 ? 24.573 3.854 -0.873 1.00 62.59 114 PRO A O 1
ATOM 923 N N . ASN A 1 115 ? 22.638 2.964 -1.578 1.00 71.25 115 ASN A N 1
ATOM 924 C CA . ASN A 1 115 ? 21.848 3.333 -0.418 1.00 71.25 115 ASN A CA 1
ATOM 925 C C . ASN A 1 115 ? 20.973 2.164 0.056 1.00 71.25 115 ASN A C 1
ATOM 927 O O . ASN A 1 115 ? 20.018 1.766 -0.619 1.00 71.25 115 ASN A O 1
ATOM 931 N N . GLU A 1 116 ? 21.274 1.653 1.250 1.00 80.75 116 GLU A N 1
ATOM 932 C CA . GLU A 1 116 ? 20.497 0.615 1.932 1.00 80.75 116 GLU A CA 1
ATOM 933 C C . GLU A 1 116 ? 19.026 1.023 2.127 1.00 80.75 116 GLU A C 1
ATOM 935 O O . GLU A 1 116 ? 18.132 0.192 1.958 1.00 80.75 116 GLU A O 1
ATOM 940 N N . LYS A 1 117 ? 18.752 2.319 2.336 1.00 84.62 117 LYS A N 1
ATOM 941 C CA . LYS A 1 117 ? 17.389 2.847 2.507 1.00 84.62 117 LYS A CA 1
ATOM 942 C C . LYS A 1 117 ? 16.533 2.680 1.256 1.00 84.62 117 LYS A C 1
ATOM 944 O O . LYS A 1 117 ? 15.356 2.345 1.344 1.00 84.62 117 LYS A O 1
ATOM 949 N N . LEU A 1 118 ? 17.116 2.864 0.067 1.00 84.62 118 LEU A N 1
ATOM 950 C CA . LEU A 1 118 ? 16.392 2.672 -1.194 1.00 84.62 118 LEU A CA 1
ATOM 951 C C . LEU A 1 118 ? 16.024 1.195 -1.397 1.00 84.62 118 LEU A C 1
ATOM 953 O O . LEU A 1 118 ? 14.935 0.880 -1.876 1.00 84.62 118 LEU A O 1
ATOM 957 N N . ALA A 1 119 ? 16.916 0.284 -1.001 1.00 87.94 119 ALA A N 1
ATOM 958 C CA . ALA A 1 119 ? 16.635 -1.146 -1.025 1.00 87.94 119 ALA A CA 1
ATOM 959 C C . ALA A 1 119 ? 15.500 -1.505 -0.052 1.00 87.94 119 ALA A C 1
ATOM 961 O O . ALA A 1 119 ? 14.573 -2.218 -0.433 1.00 87.94 119 ALA A O 1
ATOM 962 N N . GLN A 1 120 ? 15.555 -0.993 1.181 1.00 90.25 120 GLN A N 1
ATOM 963 C CA . GLN A 1 120 ? 14.532 -1.196 2.213 1.00 90.25 120 GLN A CA 1
ATOM 964 C C . GLN A 1 120 ? 13.166 -0.652 1.780 1.00 90.25 120 GLN A C 1
ATOM 966 O O . GLN A 1 120 ? 12.164 -1.358 1.921 1.00 90.25 120 GLN A O 1
ATOM 971 N N . TYR A 1 121 ? 13.132 0.538 1.169 1.00 91.75 121 TYR A N 1
ATOM 972 C CA . TYR A 1 121 ? 11.930 1.116 0.567 1.00 91.75 121 TYR A CA 1
ATOM 973 C C . TYR A 1 121 ? 11.300 0.155 -0.447 1.00 91.75 121 TYR A C 1
ATOM 975 O O . TYR A 1 121 ? 10.175 -0.302 -0.252 1.00 91.75 121 TYR A O 1
ATOM 983 N N . TRP A 1 122 ? 12.044 -0.229 -1.491 1.00 93.69 122 TRP A N 1
ATOM 984 C CA . TRP A 1 122 ? 11.506 -1.091 -2.545 1.00 93.69 122 TRP A CA 1
ATOM 985 C C . TRP A 1 122 ? 11.097 -2.469 -2.028 1.00 93.69 122 TRP A C 1
ATOM 987 O O . TRP A 1 122 ? 10.065 -3.004 -2.433 1.00 93.69 122 TRP A O 1
ATOM 997 N N . LEU A 1 123 ? 11.879 -3.062 -1.122 1.00 93.38 123 LEU A N 1
ATOM 998 C CA . LEU A 1 123 ? 11.507 -4.341 -0.529 1.00 93.38 123 LEU A CA 1
ATOM 999 C C . LEU A 1 123 ? 10.209 -4.223 0.277 1.00 93.38 123 LEU A C 1
ATOM 1001 O O . LEU A 1 123 ? 9.356 -5.101 0.153 1.00 93.38 123 LEU A O 1
ATOM 1005 N N . THR A 1 124 ? 10.048 -3.177 1.088 1.00 94.12 124 THR A N 1
ATOM 1006 C CA . THR A 1 124 ? 8.822 -2.961 1.870 1.00 94.12 124 THR A CA 1
ATOM 1007 C C . THR A 1 124 ? 7.630 -2.773 0.939 1.00 94.12 124 THR A C 1
ATOM 1009 O O . THR A 1 124 ? 6.635 -3.486 1.069 1.00 94.12 124 THR A O 1
ATOM 1012 N N . GLU A 1 125 ? 7.781 -1.914 -0.069 1.00 94.81 125 GLU A N 1
ATOM 1013 C CA . GLU A 1 125 ? 6.756 -1.595 -1.060 1.00 94.81 125 GLU A CA 1
ATOM 1014 C C . GLU A 1 125 ? 6.218 -2.857 -1.753 1.00 94.81 125 GLU A C 1
ATOM 1016 O O . GLU A 1 125 ? 5.020 -3.146 -1.694 1.00 94.81 125 GLU A O 1
ATOM 1021 N N . PHE A 1 126 ? 7.102 -3.680 -2.329 1.00 97.25 126 PHE A N 1
ATOM 1022 C CA . PHE A 1 126 ? 6.687 -4.898 -3.029 1.00 97.25 126 PHE A CA 1
ATOM 1023 C C . PHE A 1 126 ? 6.150 -5.983 -2.095 1.00 97.25 126 PHE A C 1
ATOM 1025 O O . PHE A 1 126 ? 5.244 -6.719 -2.486 1.00 97.25 126 PHE A O 1
ATOM 1032 N N . ASN A 1 127 ? 6.689 -6.131 -0.879 1.00 97.38 127 ASN A N 1
ATOM 1033 C CA . ASN A 1 127 ? 6.138 -7.114 0.055 1.00 97.38 127 ASN A CA 1
ATOM 1034 C C . ASN A 1 127 ? 4.720 -6.724 0.488 1.00 97.38 127 ASN A C 1
ATOM 1036 O O . ASN A 1 127 ? 3.861 -7.601 0.503 1.00 97.38 127 ASN A O 1
ATOM 1040 N N . CYS A 1 128 ? 4.451 -5.443 0.760 1.00 96.75 128 CYS A N 1
ATOM 1041 C CA . CYS A 1 128 ? 3.106 -4.954 1.073 1.00 96.75 128 CYS A CA 1
ATOM 1042 C C . CYS A 1 128 ? 2.110 -5.262 -0.054 1.00 96.75 128 CYS A C 1
ATOM 1044 O O . CYS A 1 128 ? 1.059 -5.845 0.200 1.00 96.75 128 CYS A O 1
ATOM 1046 N N . GLU A 1 129 ? 2.465 -4.984 -1.307 1.00 97.00 129 GLU A N 1
ATOM 1047 C CA . GLU A 1 129 ? 1.596 -5.288 -2.452 1.00 97.00 129 GLU A CA 1
ATOM 1048 C C . GLU A 1 129 ? 1.337 -6.796 -2.640 1.00 97.00 129 GLU A C 1
ATOM 1050 O O . GLU A 1 129 ? 0.216 -7.231 -2.917 1.00 97.00 129 GLU A O 1
ATOM 1055 N N . ILE A 1 130 ? 2.359 -7.634 -2.433 1.00 97.75 130 ILE A N 1
ATOM 1056 C CA . ILE A 1 130 ? 2.206 -9.094 -2.508 1.00 97.75 130 ILE A CA 1
ATOM 1057 C C . ILE A 1 130 ? 1.285 -9.614 -1.396 1.00 97.75 130 ILE A C 1
ATOM 1059 O O . ILE A 1 130 ? 0.478 -10.512 -1.648 1.00 97.75 130 ILE A O 1
ATOM 1063 N N . ILE A 1 131 ? 1.372 -9.053 -0.183 1.00 96.44 131 ILE A N 1
ATOM 1064 C CA . ILE A 1 131 ? 0.470 -9.396 0.927 1.00 96.44 131 ILE A CA 1
ATOM 1065 C C . ILE A 1 131 ? -0.975 -9.132 0.513 1.00 96.44 131 ILE A C 1
ATOM 1067 O O . ILE A 1 131 ? -1.800 -10.037 0.618 1.00 96.44 131 ILE A O 1
ATOM 1071 N N . MET A 1 132 ? -1.266 -7.944 -0.024 1.00 94.56 132 MET A N 1
ATOM 1072 C CA . MET A 1 132 ? -2.606 -7.569 -0.494 1.00 94.56 132 MET A CA 1
ATOM 1073 C C . MET A 1 132 ? -3.156 -8.583 -1.507 1.00 94.56 132 MET A C 1
ATOM 1075 O O . MET A 1 132 ? -4.276 -9.078 -1.363 1.00 94.56 132 MET A O 1
ATOM 1079 N N . ASN A 1 133 ? -2.347 -8.955 -2.502 1.00 96.62 133 ASN A N 1
ATOM 1080 C CA . ASN A 1 133 ? -2.727 -9.956 -3.499 1.00 96.62 133 ASN A CA 1
ATOM 1081 C C . ASN A 1 133 ? -2.982 -11.335 -2.890 1.00 96.62 133 ASN A C 1
ATOM 1083 O O . ASN A 1 133 ? -3.947 -12.004 -3.255 1.00 96.62 133 ASN A O 1
ATOM 1087 N N . TYR A 1 134 ? -2.123 -11.791 -1.979 1.00 96.00 134 TYR A N 1
ATOM 1088 C CA . TYR A 1 134 ? -2.304 -13.089 -1.340 1.00 96.00 134 TYR A CA 1
ATOM 1089 C C . TYR A 1 134 ? -3.516 -13.129 -0.415 1.00 96.00 134 TYR A C 1
ATOM 1091 O O . TYR A 1 134 ? -4.216 -14.138 -0.416 1.00 96.00 134 TYR A O 1
ATOM 1099 N N . LEU A 1 135 ? -3.819 -12.044 0.299 1.00 93.19 135 LEU A N 1
ATOM 1100 C CA . LEU A 1 135 ? -5.052 -11.936 1.078 1.00 93.19 135 LEU A CA 1
ATOM 1101 C C . LEU A 1 135 ? -6.295 -12.043 0.182 1.00 93.19 135 LEU A C 1
ATOM 1103 O O . LEU A 1 135 ? -7.226 -12.766 0.527 1.00 93.19 135 LEU A O 1
ATOM 1107 N N . ASN A 1 136 ? -6.296 -11.403 -0.992 1.00 93.06 136 ASN A N 1
ATOM 1108 C CA . ASN A 1 136 ? -7.394 -11.534 -1.959 1.00 93.06 136 ASN A CA 1
ATOM 1109 C C . ASN A 1 136 ? -7.500 -12.938 -2.575 1.00 93.06 136 ASN A C 1
ATOM 1111 O O . ASN A 1 136 ? -8.593 -13.386 -2.905 1.00 93.06 136 ASN A O 1
ATOM 1115 N N . LEU A 1 137 ? -6.382 -13.656 -2.687 1.00 93.62 137 LEU A N 1
ATOM 1116 C CA . LEU A 1 137 ? -6.340 -15.054 -3.125 1.00 93.62 137 LEU A CA 1
ATOM 1117 C C . LEU A 1 137 ? -6.577 -16.059 -1.981 1.00 93.62 137 LEU A C 1
ATOM 1119 O O . LEU A 1 137 ? -6.417 -17.260 -2.194 1.00 93.62 137 LEU A O 1
ATOM 1123 N N . ASN A 1 138 ? -6.903 -15.589 -0.773 1.00 91.81 138 ASN A N 1
ATOM 1124 C CA . ASN A 1 138 ? -7.048 -16.396 0.442 1.00 91.81 138 ASN A CA 1
ATOM 1125 C C . ASN A 1 138 ? -5.804 -17.248 0.799 1.00 91.81 138 ASN A C 1
ATOM 1127 O O . ASN A 1 138 ? -5.899 -18.301 1.427 1.00 91.81 138 ASN A O 1
ATOM 1131 N N . LYS A 1 139 ? -4.606 -16.795 0.410 1.00 93.38 139 LYS A N 1
ATOM 1132 C CA . LYS A 1 139 ? -3.311 -17.437 0.696 1.00 93.38 139 LYS A CA 1
ATOM 1133 C C . LYS A 1 139 ? -2.668 -16.838 1.943 1.00 93.38 139 LYS A C 1
ATOM 1135 O O . LYS A 1 139 ? -1.654 -16.143 1.884 1.00 93.38 139 LYS A O 1
ATOM 1140 N N . ILE A 1 140 ? -3.294 -17.092 3.087 1.00 90.88 140 ILE A N 1
ATOM 1141 C CA . ILE A 1 140 ? -2.973 -16.430 4.357 1.00 90.88 140 ILE A CA 1
ATOM 1142 C C . ILE A 1 140 ? -1.534 -16.703 4.838 1.00 90.88 140 ILE A C 1
ATOM 1144 O O . ILE A 1 140 ? -0.867 -15.786 5.321 1.00 90.88 140 ILE A O 1
ATOM 1148 N N . GLU A 1 141 ? -1.023 -17.926 4.683 1.00 91.56 141 GLU A N 1
ATOM 1149 C CA . GLU A 1 141 ? 0.340 -18.264 5.126 1.00 91.56 141 GLU A CA 1
ATOM 1150 C C . GLU A 1 141 ? 1.423 -17.666 4.217 1.00 91.56 141 GLU A C 1
ATOM 1152 O O . GLU A 1 141 ? 2.421 -17.141 4.714 1.00 91.56 141 GLU A O 1
ATOM 1157 N N . ASP A 1 142 ? 1.192 -17.623 2.902 1.00 94.38 142 ASP A N 1
ATOM 1158 C CA . ASP A 1 142 ? 2.082 -16.911 1.978 1.00 94.38 142 ASP A CA 1
ATOM 1159 C C . ASP A 1 142 ? 2.122 -15.412 2.315 1.00 94.38 142 ASP A C 1
ATOM 1161 O O . ASP A 1 142 ? 3.193 -14.807 2.409 1.00 94.38 142 ASP A O 1
ATOM 1165 N N . ALA A 1 143 ? 0.957 -14.810 2.572 1.00 94.69 143 ALA A N 1
ATOM 1166 C CA . ALA A 1 143 ? 0.858 -13.423 3.011 1.00 94.69 143 ALA A CA 1
ATOM 1167 C C . ALA A 1 143 ? 1.626 -13.190 4.330 1.00 94.69 143 ALA A C 1
ATOM 1169 O O . ALA A 1 143 ? 2.371 -12.216 4.446 1.00 94.69 143 ALA A O 1
ATOM 1170 N N . LYS A 1 144 ? 1.534 -14.111 5.301 1.00 93.75 144 LYS A N 1
ATOM 1171 C CA . LYS A 1 144 ? 2.257 -14.023 6.583 1.00 93.75 144 LYS A CA 1
ATOM 1172 C C . LYS A 1 144 ? 3.774 -14.007 6.393 1.00 93.75 144 LYS A C 1
ATOM 1174 O O . LYS A 1 144 ? 4.466 -13.217 7.036 1.00 93.75 144 LYS A O 1
ATOM 1179 N N . GLN A 1 145 ? 4.305 -14.839 5.495 1.00 95.38 145 GLN A N 1
ATOM 1180 C CA . GLN A 1 145 ? 5.740 -14.849 5.194 1.00 95.38 145 GLN A CA 1
ATOM 1181 C C . GLN A 1 145 ? 6.218 -13.498 4.649 1.00 95.38 145 GLN A C 1
ATOM 1183 O O . GLN A 1 145 ? 7.272 -13.002 5.052 1.00 95.38 145 GLN A O 1
ATOM 1188 N N . HIS A 1 146 ? 5.447 -12.887 3.749 1.00 96.00 146 HIS A N 1
ATOM 1189 C CA . HIS A 1 146 ? 5.770 -11.568 3.207 1.00 96.00 146 HIS A CA 1
ATOM 1190 C C . HIS A 1 146 ? 5.620 -10.455 4.249 1.00 96.00 146 HIS A C 1
ATOM 1192 O O . HIS A 1 146 ? 6.448 -9.546 4.276 1.00 96.00 146 HIS A O 1
ATOM 1198 N N . LEU A 1 147 ? 4.652 -10.564 5.161 1.00 95.25 147 LEU A N 1
ATOM 1199 C CA . LEU A 1 147 ? 4.495 -9.622 6.268 1.00 95.25 147 LEU A CA 1
ATOM 1200 C C . LEU A 1 147 ? 5.696 -9.639 7.220 1.00 95.25 147 LEU A C 1
ATOM 1202 O O . LEU A 1 147 ? 6.204 -8.582 7.602 1.00 95.25 147 LEU A O 1
ATOM 1206 N N . ASN A 1 148 ? 6.185 -10.831 7.568 1.00 94.56 148 ASN A N 1
ATOM 1207 C CA . ASN A 1 148 ? 7.380 -10.977 8.398 1.00 94.56 148 ASN A CA 1
ATOM 1208 C C . ASN A 1 148 ? 8.605 -10.351 7.723 1.00 94.56 148 ASN A C 1
ATOM 1210 O O . ASN A 1 148 ? 9.356 -9.628 8.373 1.00 94.56 148 ASN A O 1
ATOM 1214 N N . ARG A 1 149 ? 8.765 -10.559 6.408 1.00 94.12 149 ARG A N 1
ATOM 1215 C CA . ARG A 1 149 ? 9.839 -9.930 5.626 1.00 94.12 149 ARG A CA 1
ATOM 1216 C C . ARG A 1 149 ? 9.731 -8.409 5.634 1.00 94.12 149 ARG A C 1
ATOM 1218 O O . ARG A 1 149 ? 10.722 -7.769 5.945 1.00 94.12 149 ARG A O 1
ATOM 1225 N N . ALA A 1 150 ? 8.556 -7.850 5.334 1.00 94.12 150 ALA A N 1
ATOM 1226 C CA . ALA A 1 150 ? 8.338 -6.401 5.311 1.00 94.12 150 ALA A CA 1
ATOM 1227 C C . ALA A 1 150 ? 8.608 -5.750 6.675 1.00 94.12 150 ALA A C 1
ATOM 1229 O O . ALA A 1 150 ? 9.186 -4.675 6.743 1.00 94.12 150 ALA A O 1
ATOM 1230 N N . THR A 1 151 ? 8.241 -6.428 7.765 1.00 93.25 151 THR A N 1
ATOM 1231 C CA . THR A 1 151 ? 8.514 -5.928 9.120 1.00 93.25 151 THR A CA 1
ATOM 1232 C C . THR A 1 151 ? 10.011 -5.919 9.426 1.00 93.25 151 THR A C 1
ATOM 1234 O O . THR A 1 151 ? 10.511 -4.952 9.982 1.00 93.25 151 THR A O 1
ATOM 1237 N N . ALA A 1 152 ? 10.730 -6.989 9.073 1.00 92.38 152 ALA A N 1
ATOM 1238 C CA . ALA A 1 152 ? 12.142 -7.151 9.425 1.00 92.38 152 ALA A CA 1
ATOM 1239 C C . ALA A 1 152 ? 13.086 -6.171 8.704 1.00 92.38 152 ALA A C 1
ATOM 1241 O O . ALA A 1 152 ? 14.239 -6.039 9.099 1.00 92.38 152 ALA A O 1
ATOM 1242 N N . ILE A 1 153 ? 12.620 -5.529 7.633 1.00 90.62 153 ILE A N 1
ATOM 1243 C CA . ILE A 1 153 ? 13.414 -4.645 6.766 1.00 90.62 153 ILE A CA 1
ATOM 1244 C C . ILE A 1 153 ? 12.907 -3.198 6.766 1.00 90.62 153 ILE A C 1
ATOM 1246 O O . ILE A 1 153 ? 13.321 -2.414 5.913 1.00 90.62 153 ILE A O 1
ATOM 1250 N N . LEU A 1 154 ? 11.968 -2.876 7.657 1.00 90.19 154 LEU A N 1
ATOM 1251 C CA . LEU A 1 154 ? 11.345 -1.562 7.727 1.00 90.19 154 LEU A CA 1
ATOM 1252 C C . LEU A 1 154 ? 12.391 -0.497 8.086 1.00 90.19 154 LEU A C 1
ATOM 1254 O O . LEU A 1 154 ? 13.041 -0.597 9.123 1.00 90.19 154 LEU A O 1
ATOM 1258 N N . ASP A 1 155 ? 12.514 0.537 7.252 1.00 89.62 155 ASP A N 1
ATOM 1259 C CA . ASP A 1 155 ? 13.241 1.758 7.610 1.00 89.62 155 ASP A CA 1
ATOM 1260 C C . ASP A 1 155 ? 12.324 2.644 8.456 1.00 89.62 155 ASP A C 1
ATOM 1262 O O . ASP A 1 155 ? 11.343 3.197 7.952 1.00 89.62 155 ASP A O 1
ATOM 1266 N N . GLU A 1 156 ? 12.649 2.792 9.739 1.00 88.44 156 GLU A N 1
ATOM 1267 C CA . GLU A 1 156 ? 11.883 3.600 10.698 1.00 88.44 156 GLU A CA 1
ATOM 1268 C C . GLU A 1 156 ? 11.846 5.096 10.337 1.00 88.44 156 GLU A C 1
ATOM 1270 O O . GLU A 1 156 ? 11.006 5.836 10.844 1.00 88.44 156 GLU A O 1
ATOM 1275 N N . ASN A 1 157 ? 12.715 5.550 9.426 1.00 88.94 157 ASN A N 1
ATOM 1276 C CA . ASN A 1 157 ? 12.721 6.928 8.933 1.00 88.94 157 ASN A CA 1
ATOM 1277 C C . ASN A 1 157 ? 11.836 7.118 7.691 1.00 88.94 157 ASN A C 1
ATOM 1279 O O . ASN A 1 157 ? 11.597 8.250 7.267 1.00 88.94 157 ASN A O 1
ATOM 1283 N N . ASN A 1 158 ? 11.361 6.030 7.077 1.00 91.00 158 ASN A N 1
ATOM 1284 C CA . ASN A 1 158 ? 10.542 6.080 5.873 1.00 91.00 158 ASN A CA 1
ATOM 1285 C C . ASN A 1 158 ? 9.052 6.050 6.231 1.00 91.00 158 ASN A C 1
ATOM 1287 O O . ASN A 1 158 ? 8.400 5.004 6.233 1.00 91.00 158 ASN A O 1
ATOM 1291 N N . ILE A 1 159 ? 8.514 7.235 6.514 1.00 91.75 159 ILE A N 1
ATOM 1292 C CA . ILE A 1 159 ? 7.130 7.438 6.958 1.00 91.75 159 ILE A CA 1
ATOM 1293 C C . ILE A 1 159 ? 6.106 6.832 5.989 1.00 91.75 159 ILE A C 1
ATOM 1295 O O . ILE A 1 159 ? 5.181 6.154 6.434 1.00 91.75 159 ILE A O 1
ATOM 1299 N N . ASP A 1 160 ? 6.277 7.006 4.675 1.00 90.88 160 ASP A N 1
ATOM 1300 C CA . ASP A 1 160 ? 5.345 6.442 3.688 1.00 90.88 160 ASP A CA 1
ATOM 1301 C C . ASP A 1 160 ? 5.337 4.900 3.737 1.00 90.88 160 ASP A C 1
ATOM 1303 O O . ASP A 1 160 ? 4.272 4.277 3.689 1.00 90.88 160 ASP A O 1
ATOM 1307 N N . SER A 1 161 ? 6.508 4.274 3.905 1.00 92.50 161 SER A N 1
ATOM 1308 C CA . SER A 1 161 ? 6.624 2.814 4.051 1.00 92.50 161 SER A CA 1
ATOM 1309 C C . SER A 1 161 ? 5.980 2.317 5.344 1.00 92.50 161 SER A C 1
ATOM 1311 O O . SER A 1 161 ? 5.303 1.286 5.340 1.00 92.50 161 SER A O 1
ATOM 1313 N N . ILE A 1 162 ? 6.141 3.065 6.440 1.00 94.44 162 ILE A N 1
ATOM 1314 C CA . ILE A 1 162 ? 5.507 2.763 7.727 1.00 94.44 162 ILE A CA 1
ATOM 1315 C C . ILE A 1 162 ? 3.983 2.824 7.600 1.00 94.44 162 ILE A C 1
ATOM 1317 O O . ILE A 1 162 ? 3.306 1.857 7.951 1.00 94.44 162 ILE A O 1
ATOM 1321 N N . ILE A 1 163 ? 3.438 3.914 7.048 1.00 93.19 163 ILE A N 1
ATOM 1322 C CA . ILE A 1 163 ? 1.992 4.088 6.831 1.00 93.19 163 ILE A CA 1
ATOM 1323 C C . ILE A 1 163 ? 1.427 2.919 6.016 1.00 93.19 163 ILE A C 1
ATOM 1325 O O . ILE A 1 163 ? 0.401 2.326 6.379 1.00 93.19 163 ILE A O 1
ATOM 1329 N N . LYS A 1 164 ? 2.118 2.538 4.936 1.00 93.75 164 LYS A N 1
ATOM 1330 C CA . LYS A 1 164 ? 1.708 1.420 4.083 1.00 93.75 164 LYS A CA 1
ATOM 1331 C C . LYS A 1 164 ? 1.753 0.080 4.817 1.00 93.75 164 LYS A C 1
ATOM 1333 O O . LYS A 1 164 ? 0.809 -0.708 4.705 1.00 93.75 164 LYS A O 1
ATOM 1338 N N . LEU A 1 165 ? 2.812 -0.186 5.581 1.00 95.81 165 LEU A N 1
ATOM 1339 C CA . LEU A 1 165 ? 2.947 -1.430 6.338 1.00 95.81 165 LEU A CA 1
ATOM 1340 C C . LEU A 1 165 ? 1.874 -1.547 7.426 1.00 95.81 165 LEU A C 1
ATOM 1342 O O . LEU A 1 165 ? 1.238 -2.593 7.531 1.00 95.81 165 LEU A O 1
ATOM 1346 N N . ILE A 1 166 ? 1.624 -0.483 8.190 1.00 95.50 166 ILE A N 1
ATOM 1347 C CA . ILE A 1 166 ? 0.562 -0.445 9.204 1.00 95.50 166 ILE A CA 1
ATOM 1348 C C . ILE A 1 166 ? -0.797 -0.736 8.557 1.00 95.50 166 ILE A C 1
ATOM 1350 O O . ILE A 1 166 ? -1.515 -1.623 9.018 1.00 95.50 166 ILE A O 1
ATOM 1354 N N . SER A 1 167 ? -1.124 -0.059 7.451 1.00 94.19 167 SER A N 1
ATOM 1355 C CA . SER A 1 167 ? -2.371 -0.293 6.703 1.00 94.19 167 SER A CA 1
ATOM 1356 C C . SER A 1 167 ? -2.511 -1.759 6.276 1.00 94.19 167 SER A C 1
ATOM 1358 O O . SER A 1 167 ? -3.575 -2.366 6.406 1.00 94.19 167 SER A O 1
ATOM 1360 N N . THR A 1 168 ? -1.405 -2.352 5.822 1.00 94.75 168 THR A N 1
ATOM 1361 C CA . THR A 1 168 ? -1.340 -3.756 5.402 1.00 94.75 168 THR A CA 1
ATOM 1362 C C . THR A 1 168 ? -1.536 -4.715 6.581 1.00 94.75 168 THR A C 1
ATOM 1364 O O . THR A 1 168 ? -2.242 -5.712 6.445 1.00 94.75 168 THR A O 1
ATOM 1367 N N . ILE A 1 169 ? -0.962 -4.416 7.752 1.00 94.44 169 ILE A N 1
ATOM 1368 C CA . ILE A 1 169 ? -1.133 -5.210 8.981 1.00 94.44 169 ILE A CA 1
ATOM 1369 C C . ILE A 1 169 ? -2.592 -5.192 9.446 1.00 94.44 169 ILE A C 1
ATOM 1371 O O . ILE A 1 169 ? -3.128 -6.245 9.792 1.00 94.44 169 ILE A O 1
ATOM 1375 N N . ILE A 1 170 ? -3.246 -4.026 9.426 1.00 91.44 170 ILE A N 1
ATOM 1376 C CA . ILE A 1 170 ? -4.664 -3.905 9.793 1.00 91.44 170 ILE A CA 1
ATOM 1377 C C . ILE A 1 170 ? -5.519 -4.772 8.868 1.00 91.44 170 ILE A C 1
ATOM 1379 O O . ILE A 1 170 ? -6.330 -5.561 9.348 1.00 91.44 170 ILE A O 1
ATOM 1383 N N . LEU A 1 171 ? -5.307 -4.680 7.550 1.00 90.44 171 LEU A N 1
ATOM 1384 C CA . LEU A 1 171 ? -6.057 -5.501 6.601 1.00 90.44 171 LEU A CA 1
ATOM 1385 C C . LEU A 1 171 ? -5.794 -6.997 6.803 1.00 90.44 171 LEU A C 1
ATOM 1387 O O . LEU A 1 171 ? -6.712 -7.809 6.697 1.00 90.44 171 LEU A O 1
ATOM 1391 N N . PHE A 1 172 ? -4.548 -7.367 7.097 1.00 91.38 172 PHE A N 1
ATOM 1392 C CA . PHE A 1 172 ? -4.186 -8.745 7.400 1.00 91.38 172 PHE A CA 1
ATOM 1393 C C . PHE A 1 172 ? -4.969 -9.279 8.605 1.00 91.38 172 PHE A C 1
ATOM 1395 O O . PHE A 1 172 ? -5.483 -10.396 8.546 1.00 91.38 172 PHE A O 1
ATOM 1402 N N . GLY A 1 173 ? -5.096 -8.473 9.665 1.00 89.19 173 GLY A N 1
ATOM 1403 C CA . GLY A 1 173 ? -5.942 -8.777 10.819 1.00 89.19 173 GLY A CA 1
ATOM 1404 C C . GLY A 1 173 ? -7.418 -8.917 10.436 1.00 89.19 173 GLY A C 1
ATOM 1405 O O . GLY A 1 173 ? -8.023 -9.938 10.739 1.00 89.19 173 GLY A O 1
ATOM 1406 N N . ASP A 1 174 ? -7.966 -7.961 9.676 1.00 85.75 174 ASP A N 1
ATOM 1407 C CA . ASP A 1 174 ? -9.377 -7.958 9.246 1.00 85.75 174 ASP A CA 1
ATOM 1408 C C . ASP A 1 174 ? -9.755 -9.177 8.374 1.00 85.75 174 ASP A C 1
ATOM 1410 O O . ASP A 1 174 ? -10.919 -9.575 8.333 1.00 85.75 174 ASP A O 1
ATOM 1414 N N . LYS A 1 175 ? -8.795 -9.767 7.649 1.00 85.12 175 LYS A N 1
ATOM 1415 C CA . LYS A 1 175 ? -9.010 -10.947 6.790 1.00 85.12 175 LYS A CA 1
ATOM 1416 C C . LYS A 1 175 ? -8.879 -12.284 7.530 1.00 85.12 175 LYS A C 1
ATOM 1418 O O . LYS A 1 175 ? -9.182 -13.322 6.940 1.00 85.12 175 LYS A O 1
ATOM 1423 N N . ARG A 1 176 ? -8.425 -12.300 8.787 1.00 77.56 176 ARG A N 1
ATOM 1424 C CA . ARG A 1 176 ? -8.324 -13.525 9.596 1.00 77.56 176 ARG A CA 1
ATOM 1425 C C . ARG A 1 176 ? -9.696 -13.893 10.166 1.00 77.56 176 ARG A C 1
ATOM 1427 O O . ARG A 1 176 ? -10.427 -13.045 10.656 1.00 77.56 176 ARG A O 1
ATOM 1434 N N . GLN A 1 177 ? -10.026 -15.184 10.131 1.00 67.38 177 GLN A N 1
ATOM 1435 C CA . GLN A 1 177 ? -11.236 -15.713 10.777 1.00 67.38 177 GLN A CA 1
ATOM 1436 C C . GLN A 1 177 ? -11.038 -15.957 12.284 1.00 67.38 177 GLN A C 1
ATOM 1438 O O . GLN A 1 177 ? -12.005 -15.936 13.041 1.00 67.38 177 GLN A O 1
ATOM 1443 N N . ASP A 1 178 ? -9.792 -16.170 12.723 1.00 73.88 178 ASP A N 1
ATOM 1444 C CA . ASP A 1 178 ? -9.448 -16.347 14.135 1.00 73.88 178 ASP A CA 1
ATOM 1445 C C . ASP A 1 178 ? -9.177 -14.997 14.819 1.00 73.88 178 ASP A C 1
ATOM 1447 O O . ASP A 1 178 ? -8.177 -14.324 14.540 1.00 73.88 178 ASP A O 1
ATOM 1451 N N . LYS A 1 179 ? -10.058 -14.655 15.761 1.00 67.19 179 LYS A N 1
ATOM 1452 C CA . LYS A 1 179 ? -10.056 -13.418 16.553 1.00 67.19 179 LYS A CA 1
ATOM 1453 C C . LYS A 1 179 ? -8.797 -13.229 17.400 1.00 67.19 179 LYS A C 1
ATOM 1455 O O . LYS A 1 179 ? -8.267 -12.121 17.466 1.00 67.19 179 LYS A O 1
ATOM 1460 N N . LEU A 1 180 ? -8.279 -14.301 18.008 1.00 66.31 180 LEU A N 1
ATOM 1461 C CA . LEU A 1 180 ? -7.087 -14.218 18.864 1.00 66.31 180 LEU A CA 1
ATOM 1462 C C . LEU A 1 180 ? -5.847 -13.857 18.040 1.00 66.31 180 LEU A C 1
ATOM 1464 O O . LEU A 1 180 ? -5.022 -13.045 18.462 1.00 66.31 180 LEU A O 1
ATOM 1468 N N . SER A 1 181 ? -5.746 -14.404 16.826 1.00 77.06 181 SER A N 1
ATOM 1469 C CA . SER A 1 181 ? -4.671 -14.055 15.898 1.00 77.06 181 SER A CA 1
ATOM 1470 C C . SER A 1 181 ? -4.778 -12.616 15.370 1.00 77.06 181 SER A C 1
ATOM 1472 O O . SER A 1 181 ? -3.754 -11.950 15.226 1.00 77.06 181 SER A O 1
ATOM 1474 N N . ALA A 1 182 ? -5.993 -12.103 15.129 1.00 82.06 182 ALA A N 1
ATOM 1475 C CA . ALA A 1 182 ? -6.221 -10.744 14.627 1.00 82.06 182 ALA A CA 1
ATOM 1476 C C . ALA A 1 182 ? -5.752 -9.666 15.621 1.00 82.06 182 ALA A C 1
ATOM 1478 O O . ALA A 1 182 ? -5.069 -8.716 15.227 1.00 82.06 182 ALA A O 1
ATOM 1479 N N . ALA A 1 183 ? -6.022 -9.859 16.917 1.00 84.00 183 ALA A N 1
ATOM 1480 C CA . ALA A 1 183 ? -5.630 -8.926 17.975 1.00 84.00 183 ALA A CA 1
ATOM 1481 C C . ALA A 1 183 ? -4.111 -8.667 18.023 1.00 84.00 183 ALA A C 1
ATOM 1483 O O . ALA A 1 183 ? -3.679 -7.527 18.210 1.00 84.00 183 ALA A O 1
ATOM 1484 N N . GLN A 1 184 ? -3.285 -9.692 17.779 1.00 87.19 184 GLN A N 1
ATOM 1485 C CA . GLN A 1 184 ? -1.822 -9.544 17.740 1.00 87.19 184 GLN A CA 1
ATOM 1486 C C . GLN A 1 184 ? -1.363 -8.613 16.610 1.00 87.19 184 GLN A C 1
ATOM 1488 O O . GLN A 1 184 ? -0.423 -7.835 16.781 1.00 87.19 184 GLN A O 1
ATOM 1493 N N . TYR A 1 185 ? -2.039 -8.656 15.459 1.00 90.00 185 TYR A N 1
ATOM 1494 C CA . TYR A 1 185 ? -1.739 -7.770 14.337 1.00 90.00 185 TYR A CA 1
ATOM 1495 C C . TYR A 1 185 ? -2.145 -6.329 14.636 1.00 90.00 185 TYR A C 1
ATOM 1497 O O . TYR A 1 185 ? -1.366 -5.418 14.367 1.00 90.00 185 TYR A O 1
ATOM 1505 N N . TYR A 1 186 ? -3.305 -6.104 15.253 1.00 89.00 186 TYR A N 1
ATOM 1506 C CA . TYR A 1 186 ? -3.719 -4.754 15.640 1.00 89.00 186 TYR A CA 1
ATOM 1507 C C . TYR A 1 186 ? -2.805 -4.152 16.707 1.00 89.00 186 TYR A C 1
ATOM 1509 O O . TYR A 1 186 ? -2.419 -2.990 16.587 1.00 89.00 186 TYR A O 1
ATOM 1517 N N . LYS A 1 187 ? -2.360 -4.954 17.683 1.00 88.88 187 LYS A N 1
ATOM 1518 C CA . LYS A 1 187 ? -1.348 -4.531 18.660 1.00 88.88 187 LYS A CA 1
ATOM 1519 C C . LYS A 1 187 ? -0.046 -4.115 17.976 1.00 88.88 187 LYS A C 1
ATOM 1521 O O . LYS A 1 187 ? 0.476 -3.037 18.243 1.00 88.88 187 LYS A O 1
ATOM 1526 N N . LYS A 1 188 ? 0.434 -4.915 17.023 1.00 90.69 188 LYS A N 1
ATOM 1527 C CA . LYS A 1 188 ? 1.624 -4.583 16.232 1.00 90.69 188 LYS A CA 1
ATOM 1528 C C . LYS A 1 188 ? 1.440 -3.310 15.398 1.00 90.69 188 LYS A C 1
ATOM 1530 O O . LYS A 1 188 ? 2.348 -2.489 15.335 1.00 90.69 188 LYS A O 1
ATOM 1535 N N . ALA A 1 189 ? 0.280 -3.124 14.766 1.00 92.50 189 ALA A N 1
ATOM 1536 C CA . ALA A 1 189 ? -0.034 -1.897 14.032 1.00 92.50 189 ALA A CA 1
ATOM 1537 C C . ALA A 1 189 ? -0.026 -0.670 14.958 1.00 92.50 189 ALA A C 1
ATOM 1539 O O . ALA A 1 189 ? 0.536 0.360 14.594 1.00 92.50 189 ALA A O 1
ATOM 1540 N N . LEU A 1 190 ? -0.585 -0.804 16.165 1.00 91.38 190 LEU A N 1
ATOM 1541 C CA . LEU A 1 190 ? -0.585 0.235 17.193 1.00 91.38 190 LEU A CA 1
ATOM 1542 C C . LEU A 1 190 ? 0.827 0.559 17.700 1.00 91.38 190 LEU A C 1
ATOM 1544 O O . LEU A 1 190 ? 1.137 1.715 17.935 1.00 91.38 190 LEU A O 1
ATOM 1548 N N . GLU A 1 191 ? 1.713 -0.424 17.845 1.00 91.94 191 GLU A N 1
ATOM 1549 C CA . GLU A 1 191 ? 3.105 -0.173 18.250 1.00 91.94 191 GLU A CA 1
ATOM 1550 C C . GLU A 1 191 ? 3.894 0.624 17.207 1.00 91.94 191 GLU A C 1
ATOM 1552 O O . GLU A 1 191 ? 4.758 1.426 17.566 1.00 91.94 191 GLU A O 1
ATOM 1557 N N . LEU A 1 192 ? 3.589 0.434 15.923 1.00 93.31 192 LEU A N 1
ATOM 1558 C CA . LEU A 1 192 ? 4.235 1.155 14.830 1.00 93.31 192 LEU A CA 1
ATOM 1559 C C . LEU A 1 192 ? 3.769 2.617 14.717 1.00 93.31 192 LEU A C 1
ATOM 1561 O O . LEU A 1 192 ? 4.448 3.409 14.062 1.00 93.31 192 LEU A O 1
ATOM 1565 N N . THR A 1 193 ? 2.672 3.023 15.371 1.00 92.00 193 THR A N 1
ATOM 1566 C CA . THR A 1 193 ? 2.197 4.419 15.293 1.00 92.00 193 THR A CA 1
ATOM 1567 C C . THR A 1 193 ? 3.162 5.417 15.918 1.00 92.00 193 THR A C 1
ATOM 1569 O O . THR A 1 193 ? 3.181 6.578 15.512 1.00 92.00 193 THR A O 1
ATOM 1572 N N . LYS A 1 194 ? 4.029 4.968 16.834 1.00 92.31 194 LYS A N 1
ATOM 1573 C CA . LYS A 1 194 ? 5.077 5.803 17.440 1.00 92.31 194 LYS A CA 1
ATOM 1574 C C . LYS A 1 194 ? 5.976 6.480 16.397 1.00 92.31 194 LYS A C 1
ATOM 1576 O O . LYS A 1 194 ? 6.493 7.562 16.646 1.00 92.31 194 LYS A O 1
ATOM 1581 N N . PHE A 1 195 ? 6.139 5.871 15.220 1.00 93.06 195 PHE A N 1
ATOM 1582 C CA . PHE A 1 195 ? 6.963 6.421 14.142 1.00 93.06 195 PHE A CA 1
ATOM 1583 C C . PHE A 1 195 ? 6.248 7.498 13.316 1.00 93.06 195 PHE A C 1
ATOM 1585 O O . PHE A 1 195 ? 6.901 8.302 12.659 1.00 93.06 195 PHE A O 1
ATOM 1592 N N . ILE A 1 196 ? 4.914 7.547 13.362 1.00 91.44 196 ILE A N 1
ATOM 1593 C CA . ILE A 1 196 ? 4.101 8.521 12.615 1.00 91.44 196 ILE A CA 1
ATOM 1594 C C . ILE A 1 196 ? 3.433 9.558 13.525 1.00 91.44 196 ILE A C 1
ATOM 1596 O O . ILE A 1 196 ? 2.745 10.444 13.035 1.00 91.44 196 ILE A O 1
ATOM 1600 N N . GLN A 1 197 ? 3.652 9.491 14.841 1.00 87.62 197 GLN A N 1
ATOM 1601 C CA . GLN A 1 197 ? 2.991 10.359 15.822 1.00 87.62 197 GLN A CA 1
ATOM 1602 C C . GLN A 1 197 ? 3.282 11.855 15.636 1.00 87.62 197 GLN A C 1
ATOM 1604 O O . GLN A 1 197 ? 2.502 12.690 16.062 1.00 87.62 197 GLN A O 1
ATOM 1609 N N . ASN A 1 198 ? 4.393 12.206 14.986 1.00 89.00 198 ASN A N 1
ATOM 1610 C CA . ASN A 1 198 ? 4.746 13.603 14.717 1.00 89.00 198 ASN A CA 1
ATOM 1611 C C . ASN A 1 198 ? 4.238 14.092 13.354 1.00 89.00 198 ASN A C 1
ATOM 1613 O O . ASN A 1 198 ? 4.393 15.268 13.030 1.00 89.00 198 ASN A O 1
ATOM 1617 N N . GLN A 1 199 ? 3.662 13.204 12.541 1.00 91.19 199 GLN A N 1
ATOM 1618 C CA . GLN A 1 199 ? 3.129 13.569 11.236 1.00 91.19 199 GLN A CA 1
ATOM 1619 C C . GLN A 1 199 ? 1.801 14.295 11.413 1.00 91.19 199 GLN A C 1
ATOM 1621 O O . GLN A 1 199 ? 1.012 13.970 12.302 1.00 91.19 199 GLN A O 1
ATOM 1626 N N . ARG A 1 200 ? 1.576 15.305 10.574 1.00 89.31 200 ARG A N 1
ATOM 1627 C CA . ARG A 1 200 ? 0.421 16.206 10.664 1.00 89.31 200 ARG A CA 1
ATOM 1628 C C . ARG A 1 200 ? -0.525 16.086 9.476 1.00 89.31 200 ARG A C 1
ATOM 1630 O O . ARG A 1 200 ? -1.406 16.915 9.354 1.00 89.31 200 ARG A O 1
ATOM 1637 N N . ASP A 1 201 ? -0.346 15.111 8.587 1.00 87.81 201 ASP A N 1
ATOM 1638 C CA . ASP A 1 201 ? -1.157 14.978 7.375 1.00 87.81 201 ASP A CA 1
ATOM 1639 C C . ASP A 1 201 ? -2.401 14.097 7.566 1.00 87.81 201 ASP A C 1
ATOM 1641 O O . ASP A 1 201 ? -2.401 13.143 8.347 1.00 87.81 201 ASP A O 1
ATOM 1645 N N . ILE A 1 202 ? -3.451 14.374 6.784 1.00 86.75 202 ILE A N 1
ATOM 1646 C CA . ILE A 1 202 ? -4.730 13.639 6.817 1.00 86.75 202 ILE A CA 1
ATOM 1647 C C . ILE A 1 202 ? -4.554 12.117 6.678 1.00 86.75 202 ILE A C 1
ATOM 1649 O O . ILE A 1 202 ? -5.255 11.367 7.351 1.00 86.75 202 ILE A O 1
ATOM 1653 N N . ARG A 1 203 ? -3.593 11.626 5.876 1.00 87.50 203 ARG A N 1
ATOM 1654 C CA . ARG A 1 203 ? -3.386 10.171 5.709 1.00 87.50 203 ARG A CA 1
ATOM 1655 C C . ARG A 1 203 ? -2.972 9.504 7.021 1.00 87.50 203 ARG A C 1
ATOM 1657 O O . ARG A 1 203 ? -3.382 8.377 7.296 1.00 87.50 203 ARG A O 1
ATOM 1664 N N . THR A 1 204 ? -2.170 10.198 7.828 1.00 89.62 204 THR A N 1
ATOM 1665 C CA . THR A 1 204 ? -1.776 9.745 9.165 1.00 89.62 204 THR A CA 1
ATOM 1666 C C . THR A 1 204 ? -2.986 9.713 10.099 1.00 89.62 204 THR A C 1
ATOM 1668 O O . THR A 1 204 ? -3.189 8.713 10.790 1.00 89.62 204 THR A O 1
ATOM 1671 N N . ALA A 1 205 ? -3.820 10.758 10.084 1.00 88.44 205 ALA A N 1
ATOM 1672 C CA . ALA A 1 205 ? -5.044 10.813 10.886 1.00 88.44 205 ALA A CA 1
ATOM 1673 C C . ALA A 1 205 ? -6.011 9.667 10.535 1.00 88.44 205 ALA A C 1
ATOM 1675 O O . ALA A 1 205 ? -6.442 8.926 11.423 1.00 88.44 205 ALA A O 1
ATOM 1676 N N . ASP A 1 206 ? -6.263 9.443 9.242 1.00 87.00 206 ASP A N 1
ATOM 1677 C CA . ASP A 1 206 ? -7.103 8.344 8.751 1.00 87.00 206 ASP A CA 1
ATOM 1678 C C . ASP A 1 206 ? -6.581 6.981 9.223 1.00 87.00 206 ASP A C 1
ATOM 1680 O O . ASP A 1 206 ? -7.349 6.100 9.630 1.00 87.00 206 ASP A O 1
ATOM 1684 N N . LEU A 1 207 ? -5.260 6.789 9.189 1.00 90.69 207 LEU A N 1
ATOM 1685 C CA . LEU A 1 207 ? -4.632 5.555 9.640 1.00 90.69 207 LEU A CA 1
ATOM 1686 C C . LEU A 1 207 ? -4.801 5.341 11.146 1.00 90.69 207 LEU A C 1
ATOM 1688 O O . LEU A 1 207 ? -5.159 4.238 11.562 1.00 90.69 207 LEU A O 1
ATOM 1692 N N . MET A 1 208 ? -4.591 6.381 11.954 1.00 90.25 208 MET A N 1
ATOM 1693 C CA . MET A 1 208 ? -4.786 6.329 13.403 1.00 90.25 208 MET A CA 1
ATOM 1694 C C . MET A 1 208 ? -6.227 5.949 13.758 1.00 90.25 208 MET A C 1
ATOM 1696 O O . MET A 1 208 ? -6.438 5.023 14.543 1.00 90.25 208 MET A O 1
ATOM 1700 N N . VAL A 1 209 ? -7.224 6.560 13.110 1.00 86.38 209 VAL A N 1
ATOM 1701 C CA . VAL A 1 209 ? -8.639 6.189 13.289 1.00 86.38 209 VAL A CA 1
ATOM 1702 C C . VAL A 1 209 ? -8.887 4.730 12.896 1.00 86.38 209 VAL A C 1
ATOM 1704 O O . VAL A 1 209 ? -9.581 3.999 13.610 1.00 86.38 209 VAL A O 1
ATOM 1707 N N . ASN A 1 210 ? -8.304 4.269 11.786 1.00 86.75 210 ASN A N 1
ATOM 1708 C CA . ASN A 1 210 ? -8.450 2.888 11.328 1.00 86.75 210 ASN A CA 1
ATOM 1709 C C . ASN A 1 210 ? -7.857 1.867 12.310 1.00 86.75 210 ASN A C 1
ATOM 1711 O O . ASN A 1 210 ? -8.472 0.817 12.511 1.00 86.75 210 ASN A O 1
ATOM 1715 N N . ILE A 1 211 ? -6.717 2.167 12.940 1.00 88.06 211 ILE A N 1
ATOM 1716 C CA . ILE A 1 211 ? -6.116 1.312 13.976 1.00 88.06 211 ILE A CA 1
ATOM 1717 C C . ILE A 1 211 ? -7.036 1.233 15.182 1.00 88.06 211 ILE A C 1
ATOM 1719 O O . ILE A 1 211 ? -7.328 0.136 15.648 1.00 88.06 211 ILE A O 1
ATOM 1723 N N . VAL A 1 212 ? -7.542 2.372 15.663 1.00 85.50 212 VAL A N 1
ATOM 1724 C CA . VAL A 1 212 ? -8.417 2.375 16.841 1.00 85.50 212 VAL A CA 1
ATOM 1725 C C . VAL A 1 212 ? -9.709 1.617 16.560 1.00 85.50 212 VAL A C 1
ATOM 1727 O O . VAL A 1 212 ? -10.140 0.792 17.369 1.00 85.50 212 VAL A O 1
ATOM 1730 N N . ARG A 1 213 ? -10.285 1.789 15.366 1.00 82.12 213 ARG A N 1
ATOM 1731 C CA . ARG A 1 213 ? -11.427 0.989 14.915 1.00 82.12 213 ARG A CA 1
ATOM 1732 C C . ARG A 1 213 ? -11.125 -0.506 14.919 1.00 82.12 213 ARG A C 1
ATOM 1734 O O . ARG A 1 213 ? -11.961 -1.289 15.352 1.00 82.12 213 ARG A O 1
ATOM 1741 N N . ALA A 1 214 ? -9.981 -0.909 14.380 1.00 82.19 214 ALA A N 1
ATOM 1742 C CA . ALA A 1 214 ? -9.617 -2.314 14.271 1.00 82.19 214 ALA A CA 1
ATOM 1743 C C . ALA A 1 214 ? -9.390 -2.937 15.656 1.00 82.19 214 ALA A C 1
ATOM 1745 O O . ALA A 1 214 ? -9.993 -3.958 15.978 1.00 82.19 214 ALA A O 1
ATOM 1746 N N . SER A 1 215 ? -8.638 -2.253 16.517 1.00 80.56 215 SER A N 1
ATOM 1747 C CA . SER A 1 215 ? -8.353 -2.696 17.881 1.00 80.56 215 SER A CA 1
ATOM 1748 C C . SER A 1 215 ? -9.615 -2.821 18.738 1.00 80.56 215 SER A C 1
ATOM 1750 O O . SER A 1 215 ? -9.718 -3.754 19.527 1.00 80.56 215 SER A O 1
ATOM 1752 N N . THR A 1 216 ? -10.598 -1.926 18.581 1.00 76.94 216 THR A N 1
ATOM 1753 C CA . THR A 1 216 ? -11.847 -1.929 19.377 1.00 76.94 216 THR A CA 1
ATOM 1754 C C . THR A 1 216 ? -12.892 -2.956 18.925 1.00 76.94 216 THR A C 1
ATOM 1756 O O . THR A 1 216 ? -13.826 -3.236 19.681 1.00 76.94 216 THR A O 1
ATOM 1759 N N . LYS A 1 217 ? -12.761 -3.545 17.723 1.00 72.75 217 LYS A N 1
ATOM 1760 C CA . LYS A 1 217 ? -13.632 -4.651 17.271 1.00 72.75 217 LYS A CA 1
ATOM 1761 C C . LYS A 1 217 ? -13.444 -5.908 18.122 1.00 72.75 217 LYS A C 1
ATOM 1763 O O . LYS A 1 217 ? -14.420 -6.607 18.403 1.00 72.75 217 LYS A O 1
ATOM 1768 N N . GLU A 1 218 ? -12.211 -6.187 18.532 1.00 69.94 218 GLU A N 1
ATOM 1769 C CA . GLU A 1 218 ? -11.881 -7.383 19.298 1.00 69.94 218 GLU A CA 1
ATOM 1770 C C . GLU A 1 218 ? -12.125 -7.127 20.790 1.00 69.94 218 GLU A C 1
ATOM 1772 O O . GLU A 1 218 ? -11.355 -6.467 21.480 1.00 69.94 218 GLU A O 1
ATOM 1777 N N . LYS A 1 219 ? -13.260 -7.634 21.291 1.00 58.69 219 LYS A N 1
ATOM 1778 C CA . LYS A 1 219 ? -13.774 -7.419 22.659 1.00 58.69 219 LYS A CA 1
ATOM 1779 C C . LYS A 1 219 ? -12.895 -7.990 23.789 1.00 58.69 219 LYS A C 1
ATOM 1781 O O . LYS A 1 219 ? -13.291 -7.881 24.946 1.00 58.69 219 LYS A O 1
ATOM 1786 N N . GLN A 1 220 ? -11.769 -8.643 23.502 1.00 51.66 220 GLN A N 1
ATOM 1787 C CA . GLN A 1 220 ? -11.020 -9.409 24.501 1.00 51.66 220 GLN A CA 1
ATOM 1788 C C . GLN A 1 220 ? -9.585 -8.900 24.680 1.00 51.66 220 GLN A C 1
ATOM 1790 O O . GLN A 1 220 ? -8.771 -8.955 23.767 1.00 51.66 220 GLN A O 1
ATOM 1795 N N . GLN A 1 221 ? -9.312 -8.468 25.918 1.00 53.12 221 GLN A N 1
ATOM 1796 C CA . GLN A 1 221 ? -7.998 -8.191 26.510 1.00 53.12 221 GLN A CA 1
ATOM 1797 C C . GLN A 1 221 ? -7.194 -7.045 25.880 1.00 53.12 221 GLN A C 1
ATOM 1799 O O . GLN A 1 221 ? -6.024 -7.205 25.541 1.00 53.12 221 GLN A O 1
ATOM 1804 N N . GLN A 1 222 ? -7.783 -5.851 25.812 1.00 54.91 222 GLN A N 1
ATOM 1805 C CA . GLN A 1 222 ? -6.958 -4.643 25.775 1.00 54.91 222 GLN A CA 1
ATOM 1806 C C . GLN A 1 222 ? -6.393 -4.414 27.180 1.00 54.91 222 GLN A C 1
ATOM 1808 O O . GLN A 1 222 ? -7.139 -4.272 28.148 1.00 54.91 222 GLN A O 1
ATOM 1813 N N . GLN A 1 223 ? -5.067 -4.451 27.301 1.00 59.44 223 GLN A N 1
ATOM 1814 C CA . GLN A 1 223 ? -4.386 -4.062 28.533 1.00 59.44 223 GLN A CA 1
ATOM 1815 C C . GLN A 1 223 ? -4.558 -2.549 28.727 1.00 59.44 223 GLN A C 1
ATOM 1817 O O . GLN A 1 223 ? -4.671 -1.809 27.751 1.00 59.44 223 GLN A O 1
ATOM 1822 N N . GLN A 1 224 ? -4.527 -2.061 29.969 1.00 58.88 224 GLN A N 1
ATOM 1823 C CA . GLN A 1 224 ? -4.663 -0.628 30.286 1.00 58.88 224 GLN A CA 1
ATOM 1824 C C . GLN A 1 224 ? -3.689 0.259 29.481 1.00 58.88 224 GLN A C 1
ATOM 1826 O O . GLN A 1 224 ? -4.041 1.345 29.026 1.00 58.88 224 GLN A O 1
ATOM 1831 N N . GLN A 1 225 ? -2.487 -0.256 29.199 1.00 58.47 225 GLN A N 1
ATOM 1832 C CA . GLN A 1 225 ? -1.481 0.412 28.371 1.00 58.47 225 GLN A CA 1
ATOM 1833 C C . GLN A 1 225 ? -1.901 0.583 26.898 1.00 58.47 225 GLN A C 1
ATOM 1835 O O . GLN A 1 225 ? -1.497 1.554 26.254 1.00 58.47 225 GLN A O 1
ATOM 1840 N N . ASP A 1 226 ? -2.706 -0.330 26.355 1.00 72.62 226 ASP A N 1
ATOM 1841 C CA . ASP A 1 226 ? -3.194 -0.238 24.979 1.00 72.62 226 ASP A CA 1
ATOM 1842 C C . ASP A 1 226 ? -4.286 0.835 24.867 1.00 72.62 226 ASP A C 1
ATOM 1844 O O . ASP A 1 226 ? -4.290 1.592 23.898 1.00 72.62 226 ASP A O 1
ATOM 1848 N N . PHE A 1 227 ? -5.129 1.010 25.892 1.00 75.62 227 PHE A N 1
ATOM 1849 C CA . PHE A 1 227 ? -6.151 2.065 25.914 1.00 75.62 227 PHE A CA 1
ATOM 1850 C C . PHE A 1 227 ? -5.556 3.476 25.835 1.00 75.62 227 PHE A C 1
ATOM 1852 O O . PHE A 1 227 ? -6.000 4.280 25.014 1.00 75.62 227 PHE A O 1
ATOM 1859 N N . HIS A 1 228 ? -4.496 3.766 26.596 1.00 78.94 228 HIS A N 1
ATOM 1860 C CA . HIS A 1 228 ? -3.820 5.067 26.520 1.00 78.94 228 HIS A CA 1
ATOM 1861 C C . HIS A 1 228 ? -3.269 5.364 25.117 1.00 78.94 228 HIS A C 1
ATOM 1863 O O . HIS A 1 228 ? -3.413 6.478 24.614 1.00 78.94 228 HIS A O 1
ATOM 1869 N N . LYS A 1 229 ? -2.686 4.363 24.445 1.00 84.50 229 LYS A N 1
ATOM 1870 C CA . LYS A 1 229 ? -2.184 4.517 23.069 1.00 84.50 229 LYS A CA 1
ATOM 1871 C C . LYS A 1 229 ? -3.314 4.744 22.067 1.00 84.50 229 LYS A C 1
ATOM 1873 O O . LYS A 1 229 ? -3.172 5.561 21.159 1.00 84.50 229 LYS A O 1
ATOM 1878 N N . LEU A 1 230 ? -4.428 4.028 22.219 1.00 84.00 230 LEU A N 1
ATOM 1879 C CA . LEU A 1 230 ? -5.610 4.187 21.370 1.00 84.00 230 LEU A CA 1
ATOM 1880 C C . LEU A 1 230 ? -6.224 5.583 21.515 1.00 84.00 230 LEU A C 1
ATOM 1882 O O . LEU A 1 230 ? -6.548 6.215 20.511 1.00 84.00 230 LEU A O 1
ATOM 1886 N N . ARG A 1 231 ? -6.312 6.087 22.747 1.00 81.88 231 ARG A N 1
ATOM 1887 C CA . ARG A 1 231 ? -6.755 7.452 23.035 1.00 81.88 231 ARG A CA 1
ATOM 1888 C C . ARG A 1 231 ? -5.849 8.495 22.391 1.00 81.88 231 ARG A C 1
ATOM 1890 O O . ARG A 1 231 ? -6.347 9.334 21.649 1.00 81.88 231 ARG A O 1
ATOM 1897 N N . HIS A 1 232 ? -4.536 8.377 22.577 1.00 86.62 232 HIS A N 1
ATOM 1898 C CA . HIS A 1 232 ? -3.564 9.278 21.955 1.00 86.62 232 HIS A CA 1
ATOM 1899 C C . HIS A 1 232 ? -3.689 9.297 20.420 1.00 86.62 232 HIS A C 1
ATOM 1901 O O . HIS A 1 232 ? -3.598 10.349 19.794 1.00 86.62 232 HIS A O 1
ATOM 1907 N N . CYS A 1 233 ? -3.948 8.143 19.791 1.00 88.31 233 CYS A N 1
ATOM 1908 C CA . CYS A 1 233 ? -4.202 8.078 18.348 1.00 88.31 233 CYS A CA 1
ATOM 1909 C C . CYS A 1 233 ? -5.452 8.876 17.938 1.00 88.31 233 CYS A C 1
ATOM 1911 O O . CYS A 1 233 ? -5.422 9.558 16.916 1.00 88.31 233 CYS A O 1
ATOM 1913 N N . LEU A 1 234 ? -6.541 8.808 18.714 1.00 85.62 234 LEU A N 1
ATOM 1914 C CA . LEU A 1 234 ? -7.752 9.592 18.444 1.00 85.62 234 LEU A CA 1
ATOM 1915 C C . LEU A 1 234 ? -7.526 11.089 18.655 1.00 85.62 234 LEU A C 1
ATOM 1917 O O . LEU A 1 234 ? -7.893 11.874 17.787 1.00 85.62 234 LEU A O 1
ATOM 1921 N N . GLU A 1 235 ? -6.904 11.480 19.767 1.00 86.19 235 GLU A N 1
ATOM 1922 C CA . GLU A 1 235 ? -6.596 12.883 20.075 1.00 86.19 235 GLU A CA 1
ATOM 1923 C C . GLU A 1 235 ? -5.746 13.521 18.969 1.00 86.19 235 GLU A C 1
ATOM 1925 O O . GLU A 1 235 ? -6.051 14.613 18.478 1.00 86.19 235 GLU A O 1
ATOM 1930 N N . HIS A 1 236 ? -4.715 12.806 18.513 1.00 89.38 236 HIS A N 1
ATOM 1931 C CA . HIS A 1 236 ? -3.845 13.275 17.440 1.00 89.38 236 HIS A CA 1
ATOM 1932 C C . HIS A 1 236 ? -4.578 13.367 16.099 1.00 89.38 236 HIS A C 1
ATOM 1934 O O . HIS A 1 236 ? -4.488 14.387 15.417 1.00 89.38 236 HIS A O 1
ATOM 1940 N N . ALA A 1 237 ? -5.363 12.346 15.739 1.00 87.69 237 ALA A N 1
ATOM 1941 C CA . ALA A 1 237 ? -6.162 12.371 14.516 1.00 87.69 237 ALA A CA 1
ATOM 1942 C C . ALA A 1 237 ? -7.166 13.535 14.510 1.00 87.69 237 ALA A C 1
ATOM 1944 O O . ALA A 1 237 ? -7.273 14.248 13.516 1.00 87.69 237 ALA A O 1
ATOM 1945 N N . MET A 1 238 ? -7.860 13.774 15.628 1.00 85.00 238 MET A N 1
ATOM 1946 C CA . MET A 1 238 ? -8.777 14.908 15.776 1.00 85.00 238 MET A CA 1
ATOM 1947 C C . MET A 1 238 ? -8.079 16.245 15.603 1.00 85.00 238 MET A C 1
ATOM 1949 O O . MET A 1 238 ? -8.596 17.110 14.902 1.00 85.00 238 MET A O 1
ATOM 1953 N N . THR A 1 239 ? -6.908 16.395 16.219 1.00 87.56 239 THR A N 1
ATOM 1954 C CA . THR A 1 239 ? -6.110 17.616 16.107 1.00 87.56 239 THR A CA 1
ATOM 1955 C C . THR A 1 239 ? -5.771 17.894 14.644 1.00 87.56 239 THR A C 1
ATOM 1957 O O . THR A 1 239 ? -6.018 18.995 14.165 1.00 87.56 239 THR A O 1
ATOM 1960 N N . ILE A 1 240 ? -5.316 16.878 13.902 1.00 88.69 240 ILE A N 1
ATOM 1961 C CA . ILE A 1 240 ? -5.033 17.007 12.465 1.00 88.69 240 ILE A CA 1
ATOM 1962 C C . ILE A 1 240 ? -6.288 17.397 11.679 1.00 88.69 240 ILE A C 1
ATOM 1964 O O . ILE A 1 240 ? -6.220 18.296 10.845 1.00 88.69 240 ILE A O 1
ATOM 1968 N N . TYR A 1 241 ? -7.434 16.750 11.915 1.00 84.75 241 TYR A N 1
ATOM 1969 C CA . TYR A 1 241 ? -8.658 17.091 11.184 1.00 84.75 241 TYR A CA 1
ATOM 1970 C C . TYR A 1 241 ? -9.116 18.524 11.460 1.00 84.75 241 TYR A C 1
ATOM 1972 O O . TYR A 1 241 ? -9.487 19.220 10.520 1.00 84.75 241 TYR A O 1
ATOM 1980 N N . ILE A 1 242 ? -9.054 18.979 12.715 1.00 82.19 242 ILE A N 1
ATOM 1981 C CA . ILE A 1 242 ? -9.377 20.364 13.078 1.00 82.19 242 ILE A CA 1
ATOM 1982 C C . ILE A 1 242 ? -8.424 21.332 12.368 1.00 82.19 242 ILE A C 1
ATOM 1984 O O . ILE A 1 242 ? -8.878 22.302 11.775 1.00 82.19 242 ILE A O 1
ATOM 1988 N N . GLU A 1 243 ? -7.118 21.057 12.397 1.00 85.50 243 GLU A N 1
ATOM 1989 C CA . GLU A 1 243 ? -6.092 21.923 11.805 1.00 85.50 243 GLU A CA 1
ATOM 1990 C C . GLU A 1 243 ? -6.146 21.970 10.270 1.00 85.50 243 GLU A C 1
ATOM 1992 O O . GLU A 1 243 ? -5.850 23.013 9.688 1.00 85.50 243 GLU A O 1
ATOM 1997 N N . GLN A 1 244 ? -6.472 20.854 9.605 1.00 84.94 244 GLN A N 1
ATOM 1998 C CA . GLN A 1 244 ? -6.357 20.733 8.145 1.00 84.94 244 GLN A CA 1
ATOM 1999 C C . GLN A 1 244 ? -7.674 20.855 7.377 1.00 84.94 244 GLN A C 1
ATOM 2001 O O . GLN A 1 244 ? -7.631 21.190 6.195 1.00 84.94 244 GLN A O 1
ATOM 2006 N N . LEU A 1 245 ? -8.821 20.553 7.993 1.00 78.81 245 LEU A N 1
ATOM 2007 C CA . LEU A 1 245 ? -10.115 20.539 7.296 1.00 78.81 245 LEU A CA 1
ATOM 2008 C C . LEU A 1 245 ? -11.040 21.691 7.686 1.00 78.81 245 LEU A C 1
ATOM 2010 O O . LEU A 1 245 ? -11.985 21.960 6.948 1.00 78.81 245 LEU A O 1
ATOM 2014 N N . LEU A 1 246 ? -10.808 22.350 8.823 1.00 76.19 246 LEU A N 1
ATOM 2015 C CA . LEU A 1 246 ? -11.700 23.388 9.330 1.00 76.19 246 LEU A CA 1
ATOM 2016 C C . LEU A 1 246 ? -11.030 24.762 9.285 1.00 76.19 246 LEU A C 1
ATOM 2018 O O . LEU A 1 246 ? -9.900 24.947 9.734 1.00 76.19 246 LEU A O 1
ATOM 2022 N N . ASP A 1 247 ? -11.763 25.749 8.775 1.00 75.75 247 ASP A N 1
ATOM 2023 C CA . ASP A 1 247 ? -11.413 27.155 8.967 1.00 75.75 247 ASP A CA 1
ATOM 2024 C C . ASP A 1 247 ? -11.619 27.522 10.445 1.00 75.75 247 ASP A C 1
ATOM 2026 O O . ASP A 1 247 ? -12.551 27.037 11.078 1.00 75.75 247 ASP A O 1
ATOM 2030 N N . LYS A 1 248 ? -10.796 28.420 11.001 1.00 74.81 248 LYS A N 1
ATOM 2031 C CA . LYS A 1 248 ? -10.906 28.907 12.390 1.00 74.81 248 LYS A CA 1
ATOM 2032 C C . LYS A 1 248 ? -12.293 29.458 12.754 1.00 74.81 248 LYS A C 1
ATOM 2034 O O . LYS A 1 248 ? -12.618 29.531 13.936 1.00 74.81 248 LYS A O 1
ATOM 2039 N N . SER A 1 249 ? -13.072 29.878 11.762 1.00 74.56 249 SER A N 1
ATOM 2040 C CA . SER A 1 249 ? -14.446 30.373 11.909 1.00 74.56 249 SER A CA 1
ATOM 2041 C C . SER A 1 249 ? -15.524 29.278 11.878 1.00 74.56 249 SER A C 1
ATOM 2043 O O . SER A 1 249 ? -16.701 29.569 12.092 1.00 74.56 249 SER A O 1
ATOM 2045 N N . ASP A 1 250 ? -15.149 28.021 11.635 1.00 76.25 250 ASP A N 1
ATOM 2046 C CA . ASP A 1 250 ? -16.083 26.912 11.492 1.00 76.25 250 ASP A CA 1
ATOM 2047 C C . ASP A 1 250 ? -16.671 26.491 12.848 1.00 76.25 250 ASP A C 1
ATOM 2049 O O . ASP A 1 250 ? -15.961 26.096 13.776 1.00 76.25 250 ASP A O 1
ATOM 2053 N N . VAL A 1 251 ? -18.000 26.526 12.962 1.00 76.25 251 VAL A N 1
ATOM 2054 C CA . VAL A 1 251 ? -18.739 26.162 14.185 1.00 76.25 251 VAL A CA 1
ATOM 2055 C C . VAL A 1 251 ? -18.458 24.715 14.612 1.00 76.25 251 VAL A C 1
ATOM 2057 O O . VAL A 1 251 ? -18.489 24.398 15.805 1.00 76.25 251 VAL A O 1
ATOM 2060 N N . ARG A 1 252 ? -18.096 23.835 13.668 1.00 76.69 252 ARG A N 1
ATOM 2061 C CA . ARG A 1 252 ? -17.721 22.441 13.944 1.00 76.69 252 ARG A CA 1
ATOM 2062 C C . ARG A 1 252 ? -16.452 22.332 14.788 1.00 76.69 252 ARG A C 1
ATOM 2064 O O . ARG A 1 252 ? -16.270 21.303 15.436 1.00 76.69 252 ARG A O 1
ATOM 2071 N N . ILE A 1 253 ? -15.614 23.374 14.851 1.00 75.81 253 ILE A N 1
ATOM 2072 C CA . ILE A 1 253 ? -14.429 23.412 15.722 1.00 75.81 253 ILE A CA 1
ATOM 2073 C C . ILE A 1 253 ? -14.823 23.317 17.192 1.00 75.81 253 ILE A C 1
ATOM 2075 O O . ILE A 1 253 ? -14.213 22.547 17.928 1.00 75.81 253 ILE A O 1
ATOM 2079 N N . ILE A 1 254 ? -15.849 24.052 17.632 1.00 76.19 254 ILE A N 1
ATOM 2080 C CA . ILE A 1 254 ? -16.345 23.994 19.023 1.00 76.19 254 ILE A CA 1
ATOM 2081 C C . ILE A 1 254 ? -16.723 22.553 19.359 1.00 76.19 254 ILE A C 1
ATOM 2083 O O . ILE A 1 254 ? -16.366 21.978 20.383 1.00 76.19 254 ILE A O 1
ATOM 2087 N N . ASP A 1 255 ? -17.410 21.960 18.407 1.00 74.31 255 ASP A N 1
ATOM 2088 C CA . ASP A 1 255 ? -18.018 20.659 18.459 1.00 74.31 255 ASP A CA 1
ATOM 2089 C C . ASP A 1 255 ? -16.983 19.515 18.433 1.00 74.31 255 ASP A C 1
ATOM 2091 O O . ASP A 1 255 ? -17.192 18.468 19.055 1.00 74.31 255 ASP A O 1
ATOM 2095 N N . ALA A 1 256 ? -15.864 19.709 17.734 1.00 73.94 256 ALA A N 1
ATOM 2096 C CA . ALA A 1 256 ? -14.705 18.823 17.733 1.00 73.94 256 ALA A CA 1
ATOM 2097 C C . ALA A 1 256 ? -13.840 19.016 18.991 1.00 73.94 256 ALA A C 1
ATOM 2099 O O . ALA A 1 256 ? -13.417 18.035 19.597 1.00 73.94 256 ALA A O 1
ATOM 2100 N N . ASN A 1 257 ? -13.656 20.253 19.456 1.00 78.50 257 ASN A N 1
ATOM 2101 C CA . ASN A 1 257 ? -12.951 20.551 20.704 1.00 78.50 257 ASN A CA 1
ATOM 2102 C C . ASN A 1 257 ? -13.678 19.971 21.922 1.00 78.50 257 ASN A C 1
ATOM 2104 O O . ASN A 1 257 ? -13.032 19.433 22.816 1.00 78.50 257 ASN A O 1
ATOM 2108 N N . ASN A 1 258 ? -15.012 19.990 21.935 1.00 80.38 258 ASN A N 1
ATOM 2109 C CA . ASN A 1 258 ? -15.813 19.346 22.978 1.00 80.38 258 ASN A CA 1
ATOM 2110 C C . ASN A 1 258 ? -15.599 17.825 23.007 1.00 80.38 258 ASN A C 1
ATOM 2112 O O . ASN A 1 258 ? -15.484 17.235 24.078 1.00 80.38 258 ASN A O 1
ATOM 2116 N N . LEU A 1 259 ? -15.512 17.178 21.841 1.00 75.8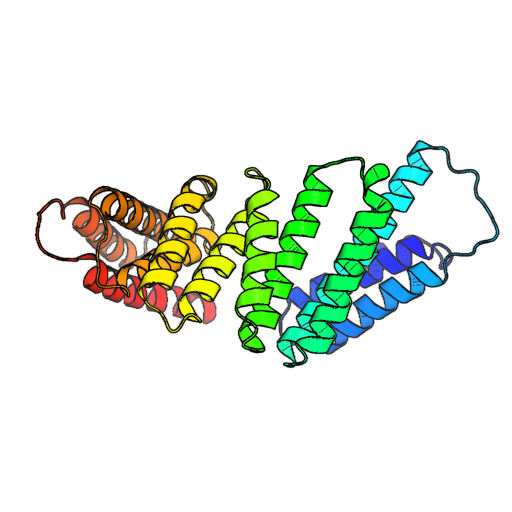1 259 LEU A N 1
ATOM 2117 C CA . LEU A 1 259 ? -15.184 15.750 21.748 1.00 75.81 259 LEU A CA 1
ATOM 2118 C C . LEU A 1 259 ? -13.755 15.463 22.223 1.00 75.81 259 LEU A C 1
ATOM 2120 O O . LEU A 1 259 ? -13.538 14.485 22.934 1.00 75.81 259 LEU A O 1
ATOM 2124 N N . LEU A 1 260 ? -12.800 16.333 21.888 1.00 76.12 260 LEU A N 1
ATOM 2125 C CA . LEU A 1 260 ? -11.416 16.218 22.345 1.00 76.12 260 LEU A CA 1
ATOM 2126 C C . LEU A 1 260 ? -11.328 16.375 23.869 1.00 76.12 260 LEU A C 1
ATOM 2128 O O . LEU A 1 260 ? -10.607 15.640 24.535 1.00 76.12 260 LEU A O 1
ATOM 2132 N N . GLN A 1 261 ? -12.107 17.292 24.446 1.00 78.06 261 GLN A N 1
ATOM 2133 C CA . GLN A 1 261 ? -12.225 17.441 25.895 1.00 78.06 261 GLN A CA 1
ATOM 2134 C C . GLN A 1 261 ? -12.865 16.215 26.552 1.00 78.06 261 GLN A C 1
ATOM 2136 O O . GLN A 1 261 ? -12.359 15.758 27.572 1.00 78.06 261 GLN A O 1
ATOM 2141 N N . LYS A 1 262 ? -13.926 15.640 25.967 1.00 75.69 262 LYS A N 1
ATOM 2142 C CA . LYS A 1 262 ? -14.532 14.391 26.461 1.00 75.69 262 LYS A CA 1
ATOM 2143 C C . LYS A 1 262 ? -13.526 13.241 26.467 1.00 75.69 262 LYS A C 1
ATOM 2145 O O . LYS A 1 262 ? -13.372 12.599 27.501 1.00 75.69 262 LYS A O 1
ATOM 2150 N N . LEU A 1 263 ? -12.787 13.054 25.366 1.00 72.38 263 LEU A N 1
ATOM 2151 C CA . LEU A 1 263 ? -11.671 12.102 25.309 1.00 72.38 263 LEU A CA 1
ATOM 2152 C C . LEU A 1 263 ? -10.676 12.362 26.437 1.00 72.38 263 LEU A C 1
ATOM 2154 O O . LEU A 1 263 ? -10.237 11.420 27.087 1.00 72.38 263 LEU A O 1
ATOM 2158 N N . ASN A 1 264 ? -10.370 13.636 26.699 1.00 68.31 264 ASN A N 1
ATOM 2159 C CA . ASN A 1 264 ? -9.415 14.020 27.725 1.00 68.31 264 ASN A CA 1
ATOM 2160 C C . ASN A 1 264 ? -9.880 13.745 29.168 1.00 68.31 264 ASN A C 1
ATOM 2162 O O . ASN A 1 264 ? -9.044 13.467 30.033 1.00 68.31 264 ASN A O 1
ATOM 2166 N N . MET A 1 265 ? -11.189 13.820 29.424 1.00 64.56 265 MET A N 1
ATOM 2167 C CA . MET A 1 265 ? -11.787 13.673 30.756 1.00 64.56 265 MET A CA 1
ATOM 2168 C C . MET A 1 265 ? -12.159 12.234 31.127 1.00 64.56 265 MET A C 1
ATOM 2170 O O . MET A 1 265 ? -12.268 11.933 32.315 1.00 64.56 265 MET A O 1
ATOM 2174 N N . GLU A 1 266 ? -12.340 11.337 30.156 1.00 61.03 266 GLU A N 1
ATOM 2175 C CA . GLU A 1 266 ? -12.588 9.915 30.416 1.00 61.03 266 GLU A CA 1
ATOM 2176 C C . GLU A 1 266 ? -11.314 9.225 30.943 1.00 61.03 266 GLU A C 1
ATOM 2178 O O . GLU A 1 266 ? -10.535 8.617 30.206 1.00 61.03 266 GLU A O 1
ATOM 2183 N N . ASN A 1 267 ? -11.093 9.363 32.252 1.00 51.66 267 ASN A N 1
ATOM 2184 C CA . ASN A 1 267 ? -10.117 8.622 33.057 1.00 51.66 267 ASN A CA 1
ATOM 2185 C C . ASN A 1 267 ? -10.787 7.557 33.950 1.00 51.66 267 ASN A C 1
ATOM 2187 O O . ASN A 1 267 ? -10.129 7.007 34.827 1.00 51.66 267 ASN A O 1
ATOM 2191 N N . SER A 1 268 ? -12.084 7.282 33.791 1.00 44.69 268 SER A N 1
ATOM 2192 C CA . SER A 1 268 ? -12.807 6.362 34.675 1.00 44.69 268 SER A CA 1
ATOM 2193 C C . SER A 1 268 ? -12.826 4.938 34.125 1.00 44.69 268 SER A C 1
ATOM 2195 O O . SER A 1 268 ? -13.139 4.735 32.954 1.00 44.69 268 SER A O 1
ATOM 2197 N N . ASP A 1 269 ? -12.541 3.982 35.008 1.00 47.69 269 ASP A N 1
ATOM 2198 C CA . ASP A 1 269 ? -12.470 2.516 34.868 1.00 47.69 269 ASP A CA 1
ATOM 2199 C C . ASP A 1 269 ? -13.704 1.798 34.259 1.00 47.69 269 ASP A C 1
ATOM 2201 O O . ASP A 1 269 ? -13.843 0.580 34.386 1.00 47.69 269 ASP A O 1
ATOM 2205 N N . ASP A 1 270 ? -14.600 2.501 33.568 1.00 45.53 270 ASP A N 1
ATOM 2206 C CA . ASP A 1 270 ? -15.814 1.938 32.986 1.00 45.53 270 ASP A CA 1
ATOM 2207 C C . ASP A 1 270 ? -15.618 1.506 31.526 1.00 45.53 270 ASP A C 1
ATOM 2209 O O . ASP A 1 270 ? -15.026 2.185 30.687 1.00 45.53 270 ASP A O 1
ATOM 2213 N N . GLY A 1 271 ? -16.118 0.308 31.227 1.00 50.56 271 GLY A N 1
ATOM 2214 C CA . GLY A 1 271 ? -15.860 -0.442 30.004 1.00 50.56 271 GLY A CA 1
ATOM 2215 C C . GLY A 1 271 ? -16.030 0.326 28.685 1.00 50.56 271 GLY A C 1
ATOM 2216 O O . GLY A 1 271 ? -17.127 0.699 28.285 1.00 50.56 271 GLY A O 1
ATOM 2217 N N . ASN A 1 272 ? -14.925 0.395 27.939 1.00 56.28 272 ASN A N 1
ATOM 2218 C CA . ASN A 1 272 ? -14.801 0.644 26.495 1.00 56.28 272 ASN A CA 1
ATOM 2219 C C . ASN A 1 272 ? -15.579 1.855 25.913 1.00 56.28 272 ASN A C 1
ATOM 2221 O O . ASN A 1 272 ? -16.394 1.682 24.994 1.00 56.28 272 ASN A O 1
ATOM 2225 N N . PRO A 1 273 ? -15.276 3.089 26.355 1.00 58.31 273 PRO A N 1
ATOM 2226 C CA . PRO A 1 273 ? -15.932 4.305 25.866 1.00 58.31 273 PRO A CA 1
ATOM 2227 C C . PRO A 1 273 ? -15.548 4.671 24.417 1.00 58.31 273 PRO A C 1
ATOM 2229 O O . PRO A 1 273 ? -16.279 5.366 23.704 1.00 58.31 273 PRO A O 1
ATOM 2232 N N . TYR A 1 274 ? -14.448 4.107 23.908 1.00 61.31 274 TYR A N 1
ATOM 2233 C CA . TYR A 1 274 ? -13.923 4.414 22.579 1.00 61.31 274 TYR A CA 1
ATOM 2234 C C . TYR A 1 274 ? -14.870 4.066 21.442 1.00 61.31 274 TYR A C 1
ATOM 2236 O O . TYR A 1 274 ? -14.811 4.721 20.414 1.00 61.31 274 TYR A O 1
ATOM 2244 N N . ARG A 1 275 ? -15.746 3.062 21.577 1.00 58.94 275 ARG A N 1
ATOM 2245 C CA . ARG A 1 275 ? -16.647 2.675 20.478 1.00 58.94 275 ARG A CA 1
ATOM 2246 C C . ARG A 1 275 ? -17.699 3.748 20.189 1.00 58.94 275 ARG A C 1
ATOM 2248 O O . ARG A 1 275 ? -18.024 3.980 19.022 1.00 58.94 275 ARG A O 1
ATOM 2255 N N . PHE A 1 276 ? -18.224 4.384 21.235 1.00 61.94 276 PHE A N 1
ATOM 2256 C CA . PHE A 1 276 ? -19.183 5.478 21.106 1.00 61.94 276 PHE A CA 1
ATOM 2257 C C . PHE A 1 276 ? -18.489 6.714 20.529 1.00 61.94 276 PHE A C 1
ATOM 2259 O O . PHE A 1 276 ? -18.898 7.210 19.479 1.00 61.94 276 PHE A O 1
ATOM 2266 N N . LEU A 1 277 ? -17.345 7.087 21.108 1.00 64.25 277 LEU A N 1
ATOM 2267 C CA . LEU A 1 277 ? -16.504 8.180 20.624 1.00 64.25 277 LEU A CA 1
ATOM 2268 C C . LEU A 1 277 ? -16.027 7.978 19.183 1.00 64.25 277 LEU A C 1
ATOM 2270 O O . LEU A 1 277 ? -16.040 8.927 18.414 1.00 64.25 277 LEU A O 1
ATOM 2274 N N . LEU A 1 278 ? -15.678 6.756 18.760 1.00 61.66 278 LEU A N 1
ATOM 2275 C CA . LEU A 1 278 ? -15.318 6.471 17.365 1.00 61.66 278 LEU A CA 1
ATOM 2276 C C . LEU A 1 278 ? -16.494 6.646 16.415 1.00 61.66 278 LEU A C 1
ATOM 2278 O O . LEU A 1 278 ? -16.299 7.006 15.258 1.00 61.66 278 LEU A O 1
ATOM 2282 N N . THR A 1 279 ? -17.699 6.315 16.876 1.00 62.91 279 THR A N 1
ATOM 2283 C CA . THR A 1 279 ? -18.914 6.459 16.076 1.00 62.91 279 THR A CA 1
ATOM 2284 C C . THR A 1 279 ? -19.234 7.939 15.902 1.00 62.91 279 THR A C 1
ATOM 2286 O O . THR A 1 279 ? -19.431 8.372 14.769 1.00 62.91 279 THR A O 1
ATOM 2289 N N . GLU A 1 280 ? -19.182 8.725 16.980 1.00 66.62 280 GLU A N 1
ATOM 2290 C CA . GLU A 1 280 ? -19.339 10.183 16.928 1.00 66.62 280 GLU A CA 1
ATOM 2291 C C . GLU A 1 280 ? -18.248 10.838 16.077 1.00 66.62 280 GLU A C 1
ATOM 2293 O O . GLU A 1 280 ? -18.552 11.605 15.167 1.00 66.62 280 GLU A O 1
ATOM 2298 N N . LEU A 1 281 ? -16.985 10.475 16.300 1.00 65.12 281 LEU A N 1
ATOM 2299 C CA . LEU A 1 281 ? -15.831 10.956 15.547 1.00 65.12 281 LEU A CA 1
ATOM 2300 C C . LEU A 1 281 ? -15.952 10.620 14.061 1.00 65.12 281 LEU A C 1
ATOM 2302 O O . LEU A 1 281 ? -15.727 11.482 13.222 1.00 65.12 281 LEU A O 1
ATOM 2306 N N . ARG A 1 282 ? -16.367 9.398 13.712 1.00 62.69 282 ARG A N 1
ATOM 2307 C CA . ARG A 1 282 ? -16.577 8.994 12.318 1.00 62.69 282 ARG A CA 1
ATOM 2308 C C . ARG A 1 282 ? -17.730 9.746 11.672 1.00 62.69 282 ARG A C 1
ATOM 2310 O O . ARG A 1 282 ? -17.583 10.140 10.524 1.00 62.69 282 ARG A O 1
ATOM 2317 N N . LEU A 1 283 ? -18.856 9.925 12.363 1.00 61.88 283 LEU A N 1
ATOM 2318 C CA . LEU A 1 283 ? -19.974 10.718 11.844 1.00 61.88 283 LEU A CA 1
ATOM 2319 C C . LEU A 1 283 ? -19.518 12.154 11.582 1.00 61.88 283 LEU A C 1
ATOM 2321 O O . LEU A 1 283 ? -19.744 12.681 10.498 1.00 61.88 283 LEU A O 1
ATOM 2325 N N . LYS A 1 284 ? -18.778 12.746 12.522 1.00 65.06 284 LYS A N 1
ATOM 2326 C CA . LYS A 1 284 ? -18.264 14.109 12.389 1.00 65.06 284 LYS A CA 1
ATOM 2327 C C . LYS A 1 284 ? -17.220 14.236 11.288 1.00 65.06 284 LYS A C 1
ATOM 2329 O O . LYS A 1 284 ? -17.357 15.114 10.452 1.00 65.06 284 LYS A O 1
ATOM 2334 N N . ILE A 1 285 ? -16.239 13.334 11.212 1.00 58.50 285 ILE A N 1
ATOM 2335 C CA . ILE A 1 285 ? -15.240 13.300 10.129 1.00 58.50 285 ILE A CA 1
ATOM 2336 C C . ILE A 1 285 ? -15.899 13.050 8.783 1.00 58.50 285 ILE A C 1
ATOM 2338 O O . ILE A 1 285 ? -15.530 13.691 7.807 1.00 58.50 285 ILE A O 1
ATOM 2342 N N . HIS A 1 286 ? -16.888 12.159 8.712 1.00 56.59 286 HIS A N 1
ATOM 2343 C CA . HIS A 1 286 ? -17.601 11.907 7.470 1.00 56.59 286 HIS A CA 1
ATOM 2344 C C . HIS A 1 286 ? -18.297 13.178 6.984 1.00 56.59 286 HIS A C 1
ATOM 2346 O O . HIS A 1 286 ? -18.054 13.568 5.847 1.00 56.59 286 HIS A O 1
ATOM 2352 N N . HIS A 1 287 ? -19.024 13.874 7.866 1.00 56.84 287 HIS A N 1
ATOM 2353 C CA . HIS A 1 287 ? -19.608 15.183 7.572 1.00 56.84 287 HIS A CA 1
ATOM 2354 C C . HIS A 1 287 ? -18.554 16.247 7.209 1.00 56.84 287 HIS A C 1
ATOM 2356 O O . HIS A 1 287 ? -18.774 17.019 6.286 1.00 56.84 287 HIS A O 1
ATOM 2362 N N . MET A 1 288 ? -17.385 16.261 7.863 1.00 57.94 288 MET A N 1
ATOM 2363 C CA . MET A 1 288 ? -16.273 17.162 7.511 1.00 57.94 288 MET A CA 1
ATOM 2364 C C . MET A 1 288 ? -15.669 16.842 6.127 1.00 57.94 288 MET A C 1
ATOM 2366 O O . MET A 1 288 ? -15.262 17.746 5.406 1.00 57.94 288 MET A O 1
ATOM 2370 N N . SER A 1 289 ? -15.623 15.564 5.735 1.00 48.31 289 SER A N 1
ATOM 2371 C CA . SER A 1 289 ? -15.012 15.096 4.479 1.00 48.31 289 SER A CA 1
ATOM 2372 C C . SER A 1 289 ? -15.932 15.186 3.256 1.00 48.31 289 SER A C 1
ATOM 2374 O O . SER A 1 289 ? -15.447 15.391 2.144 1.00 48.31 289 SER A O 1
ATOM 2376 N N . THR A 1 290 ? -17.250 15.029 3.435 1.00 48.50 290 THR A N 1
ATOM 2377 C CA . THR A 1 290 ? -18.227 15.107 2.337 1.00 48.50 290 THR A CA 1
ATOM 2378 C C . THR A 1 290 ? -18.350 16.521 1.788 1.00 48.50 290 THR A C 1
ATOM 2380 O O . THR A 1 290 ? -18.520 16.678 0.583 1.00 48.50 290 THR A O 1
ATOM 2383 N N . ASP A 1 291 ? -18.170 17.532 2.638 1.00 43.28 291 ASP A N 1
ATOM 2384 C CA . ASP A 1 291 ? -18.210 18.933 2.218 1.00 43.28 291 ASP A CA 1
ATOM 2385 C C . ASP A 1 291 ? -16.963 19.307 1.402 1.00 43.28 291 ASP A C 1
ATOM 2387 O O . ASP A 1 291 ? -17.076 19.986 0.383 1.00 43.28 291 ASP A O 1
ATOM 2391 N N . TYR A 1 292 ? -15.792 18.776 1.772 1.00 36.78 292 TYR A N 1
ATOM 2392 C CA . TYR A 1 292 ? -14.526 19.001 1.061 1.00 36.78 292 TYR A CA 1
ATOM 2393 C C . TYR A 1 292 ? -14.495 18.391 -0.351 1.00 36.78 292 TYR A C 1
ATOM 2395 O O . TYR A 1 292 ? -13.808 18.897 -1.226 1.00 36.78 292 TYR A O 1
ATOM 2403 N N . LEU A 1 293 ? -15.234 17.302 -0.592 1.00 30.52 293 LEU A N 1
ATOM 2404 C CA . LEU A 1 293 ? -15.360 16.689 -1.924 1.00 30.52 293 LEU A CA 1
ATOM 2405 C C . LEU A 1 293 ? -16.456 17.336 -2.790 1.00 30.52 293 LEU A C 1
ATOM 2407 O O . LEU A 1 293 ? -16.575 16.992 -3.966 1.00 30.52 293 LEU A O 1
ATOM 2411 N N . SER A 1 294 ? -17.274 18.218 -2.207 1.00 29.98 294 SER A N 1
ATOM 2412 C CA . SER A 1 294 ? -18.362 18.934 -2.888 1.00 29.98 294 SER A CA 1
ATOM 2413 C C . SER A 1 294 ? -17.999 20.365 -3.314 1.00 29.98 294 SER A C 1
ATOM 2415 O O . SER A 1 294 ? -18.813 21.021 -3.965 1.00 29.98 294 SER A O 1
ATOM 2417 N N . GLN A 1 295 ? -16.792 20.823 -2.966 1.00 30.41 295 GLN A N 1
ATOM 2418 C CA . GLN A 1 295 ? -16.170 22.076 -3.410 1.00 30.41 295 GLN A CA 1
ATOM 2419 C C . GLN A 1 295 ? -15.065 21.788 -4.430 1.00 30.41 295 GLN A C 1
ATOM 2421 O O . GLN A 1 295 ? -14.918 22.606 -5.364 1.00 30.41 295 GLN A O 1
#

Sequence (295 aa):
LTLTKILYGYTNTTLLAVHHCMLARIYWKLKNLSNQTCDHAKAALQYLTLLPTKGKLQLDKSEQIEQNLQQLNVALESMLLIGQVQHTNGQYAESNRFFKRALILLRRNKSNLPNEKLAQYWLTEFNCEIIMNYLNLNKIEDAKQHLNRATAILDENNIDSIIKLISTIILFGDKRQDKLSAAQYYKKALELTKFIQNQRDIRTADLMVNIVRASTKEKQQQQQQDFHKLRHCLEHAMTIYIEQLLDKSDVRIIDANNLLQKLNMENSDDGNPYRFLLTELRLKIHHMSTDYLSQ

Foldseek 3Di:
DVVLVPDDPDDDLLSQLVVLLVQLVVLLVVPPSLVSNLVSLVSSVVSLVVPDPDDPPVDDPVVVLVSVVSNLVSLLSSLLSNLVSCVVVVNLVVSLVSLVVNLVSLVVCVVSPPDLVVSLQSLLSSLLSNLSSCLSVVVLVVSVVSLVRNVVSDDLQPLVSLLSSLVSLLVSLVSDPDLVVSLVSLVVSLVSLVSCLPPLDLSNLVSLLSSLVSNLVRQDDDDPVNLVSNLSSNLSSLVSCCVPQDDPPDPCNVVSVVLSVVSVPPPDPDPDPVVVSSVVVCVSVVVSVVVVVVD

Radius of gyration: 22.64 Å; chains: 1; bounding box: 53×49×65 Å

pLDDT: mean 80.65, std 16.58, range [29.98, 98.25]